Protein AF-A0A081RVU9-F1 (afdb_monomer)

InterPro domains:
  IPR005068 Bacteriophage lambda, Tail fiber protein, repeat-2 [PF03406] (97-138)
  IPR051934 Bacteriophage Tail Fiber Structural Protein [PTHR35191] (71-141)

Sequence (186 aa):
MAKNEFLTFGMAEGANVLSNDEYAALAARVNGFSAGVAKSRELNKAWRQSSIITHILADFIAKESGNDVLDNGNIDALKSNLALAIKNALPEVRDATLTEKGIIQLSNATDSTSERLAATPRAVKYAYDLANTANNNANTKLAKSQNGADIPDKNAFVKNLGFQGPAPGQPASAAQASCPAATGSQ

Organism: NCBI:txid1393735

Foldseek 3Di:
DAAQPLAAAQPDPPGLADDPVRLVPDPCVPVNDDPDDDDPRNVSHVSRVVSVVVRVLSVLLCVQLVHHDDPPPPVVVVVVSSVSSVVRPDDPFDQDDPVRDGDAAADLDLPDPDRRYHYDPNSVVVNVVVVVVVVVVVVPDDDPVCVCVPPPDPPVVCVVVVFDADDPPDDDDPTDRPDPPPPDDD

Solvent-accessible surface area (backbone atoms only — not comparable to full-atom values): 11448 Å² total; per-residue (Å²): 131,44,46,58,56,53,63,64,42,74,82,56,88,89,44,69,45,56,54,71,67,60,48,71,69,35,67,44,75,79,74,43,83,70,96,76,87,78,56,65,35,60,52,42,37,54,48,24,57,53,22,44,55,47,23,54,52,36,42,50,25,6,67,46,41,61,41,67,35,72,84,74,83,57,60,67,60,53,52,52,35,43,55,42,12,54,60,58,69,45,79,84,84,49,68,41,56,100,86,45,90,52,52,71,53,77,36,68,61,77,80,70,86,63,88,69,46,43,75,34,74,66,17,54,48,51,53,50,51,54,50,50,54,52,50,52,56,56,72,72,48,83,54,76,93,51,75,65,71,73,51,92,53,61,67,63,51,42,46,74,72,56,50,70,77,76,59,95,89,56,78,93,65,81,80,73,74,79,70,81,79,81,80,75,80,129

Structure (mmCIF, N/CA/C/O backbone):
data_AF-A0A081RVU9-F1
#
_entry.id   AF-A0A081RVU9-F1
#
loop_
_atom_site.group_PDB
_atom_site.id
_atom_site.type_symbol
_atom_site.label_atom_id
_atom_site.label_alt_id
_atom_site.label_comp_id
_atom_site.label_asym_id
_atom_site.label_entity_id
_atom_site.label_seq_id
_atom_site.pdbx_PDB_ins_code
_atom_site.Cartn_x
_atom_site.Cartn_y
_atom_site.Cartn_z
_atom_site.occupancy
_atom_site.B_iso_or_equiv
_atom_site.auth_seq_id
_atom_site.auth_comp_id
_atom_site.auth_asym_id
_atom_site.auth_atom_id
_atom_site.pdbx_PDB_model_num
ATOM 1 N N . MET A 1 1 ? -3.209 -10.387 -23.016 1.00 77.75 1 MET A N 1
ATOM 2 C CA . MET A 1 1 ? -2.305 -9.591 -22.159 1.00 77.75 1 MET A CA 1
ATOM 3 C C . MET A 1 1 ? -2.240 -8.206 -22.762 1.00 77.75 1 MET A C 1
ATOM 5 O O . MET A 1 1 ? -2.251 -8.131 -23.986 1.00 77.75 1 MET A O 1
ATOM 9 N N . ALA A 1 2 ? -2.239 -7.164 -21.935 1.00 94.00 2 ALA A N 1
ATOM 10 C CA . ALA A 1 2 ? -2.078 -5.794 -22.404 1.00 94.00 2 ALA A CA 1
ATOM 11 C C . ALA A 1 2 ? -0.749 -5.626 -23.154 1.00 94.00 2 ALA A C 1
ATOM 13 O O . ALA A 1 2 ? 0.254 -6.253 -22.803 1.00 94.00 2 ALA A O 1
ATOM 14 N N . LYS A 1 3 ? -0.753 -4.809 -24.202 1.00 95.31 3 LYS A N 1
ATOM 15 C CA . LYS A 1 3 ? 0.397 -4.556 -25.067 1.00 95.31 3 LYS A CA 1
ATOM 16 C C . LYS A 1 3 ? 1.241 -3.401 -24.527 1.00 95.31 3 LYS A C 1
ATOM 18 O O . LYS A 1 3 ? 0.703 -2.359 -24.174 1.00 95.31 3 LYS A O 1
ATOM 23 N N . ASN A 1 4 ? 2.561 -3.561 -24.546 1.00 96.94 4 ASN A N 1
ATOM 24 C CA . ASN A 1 4 ? 3.529 -2.487 -24.331 1.00 96.94 4 ASN A CA 1
ATOM 25 C C . ASN A 1 4 ? 4.224 -2.151 -25.662 1.00 96.94 4 ASN A C 1
ATOM 27 O O . ASN A 1 4 ? 4.892 -3.010 -26.239 1.00 96.94 4 ASN A O 1
ATOM 31 N N . GLU A 1 5 ? 4.061 -0.923 -26.159 1.00 97.62 5 GLU A N 1
ATOM 32 C CA . GLU A 1 5 ? 4.701 -0.454 -27.398 1.00 97.62 5 GLU A CA 1
ATOM 33 C C . GLU A 1 5 ? 6.018 0.303 -27.175 1.00 97.62 5 GLU A C 1
ATOM 35 O O . GLU A 1 5 ? 6.734 0.579 -28.135 1.00 97.62 5 GLU A O 1
ATOM 40 N N . PHE A 1 6 ? 6.393 0.589 -25.926 1.00 96.75 6 PHE A N 1
ATOM 41 C CA . PHE A 1 6 ? 7.667 1.227 -25.609 1.00 96.75 6 PHE A CA 1
ATOM 42 C C . PHE A 1 6 ? 8.784 0.184 -25.623 1.00 96.75 6 PHE A C 1
ATOM 44 O O . PHE A 1 6 ? 8.978 -0.565 -24.666 1.00 96.75 6 PHE A O 1
ATOM 51 N N . LEU A 1 7 ? 9.523 0.113 -26.729 1.00 95.75 7 LEU A N 1
ATOM 52 C CA . LEU A 1 7 ? 10.537 -0.916 -26.957 1.00 95.75 7 LEU A CA 1
ATOM 53 C C . LEU A 1 7 ? 11.926 -0.504 -26.452 1.00 95.75 7 LEU A C 1
ATOM 55 O O . LEU A 1 7 ? 12.332 0.656 -26.516 1.00 95.75 7 LEU A O 1
ATOM 59 N N . THR A 1 8 ? 12.702 -1.489 -25.998 1.00 96.94 8 THR A N 1
ATOM 60 C CA . THR A 1 8 ? 14.113 -1.287 -25.647 1.00 96.94 8 THR A CA 1
ATOM 61 C C . THR A 1 8 ? 14.974 -1.065 -26.888 1.00 96.94 8 THR A C 1
ATOM 63 O O . THR A 1 8 ? 14.784 -1.735 -27.904 1.00 96.94 8 THR A O 1
ATOM 66 N N . PHE A 1 9 ? 15.996 -0.217 -26.785 1.00 96.50 9 PHE A N 1
ATOM 67 C CA . PHE A 1 9 ? 16.932 0.056 -27.871 1.00 96.50 9 PHE A CA 1
ATOM 68 C C . PHE A 1 9 ? 18.285 -0.639 -27.669 1.00 96.50 9 PHE A C 1
ATOM 70 O O . PHE A 1 9 ? 18.935 -0.514 -26.630 1.00 96.50 9 PHE A O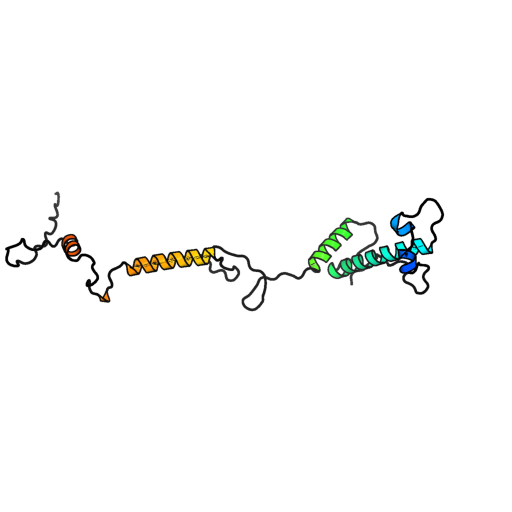 1
ATOM 77 N N . GLY A 1 10 ? 18.749 -1.329 -28.715 1.00 93.94 10 GLY A N 1
ATOM 78 C CA . GLY A 1 10 ? 20.117 -1.827 -28.814 1.00 93.94 10 GLY A CA 1
ATOM 79 C C . GLY A 1 10 ? 20.467 -2.952 -27.842 1.00 93.94 10 GLY A C 1
ATOM 80 O O . GLY A 1 10 ? 21.602 -2.986 -27.410 1.00 93.94 10 GLY A O 1
ATOM 81 N N . MET A 1 11 ? 19.555 -3.852 -27.473 1.00 93.25 11 MET A N 1
ATOM 82 C CA . MET A 1 11 ? 19.812 -4.927 -26.491 1.00 93.25 11 MET A CA 1
ATOM 83 C C . MET A 1 11 ? 20.552 -6.161 -27.035 1.00 93.25 11 MET A C 1
ATOM 85 O O . MET A 1 11 ? 20.926 -7.033 -26.256 1.00 93.25 11 MET A O 1
ATOM 89 N N . ALA A 1 12 ? 20.763 -6.247 -28.350 1.00 93.94 12 ALA A N 1
ATOM 90 C CA . ALA A 1 12 ? 21.392 -7.405 -28.978 1.00 93.94 12 ALA A CA 1
ATOM 91 C C . ALA A 1 12 ? 22.852 -7.608 -28.537 1.00 93.94 12 ALA A C 1
ATOM 93 O O . ALA A 1 12 ? 23.574 -6.654 -28.224 1.00 93.94 12 ALA A O 1
ATOM 94 N N . GLU A 1 13 ? 23.303 -8.861 -28.574 1.00 92.12 13 GLU A N 1
ATOM 95 C CA . GLU A 1 13 ? 24.720 -9.190 -28.444 1.00 92.12 13 GLU A CA 1
ATOM 96 C C . GLU A 1 13 ? 25.532 -8.476 -29.539 1.00 92.12 13 GLU A C 1
ATOM 98 O O . GLU A 1 13 ? 25.091 -8.349 -30.680 1.00 92.12 13 GLU A O 1
ATOM 103 N N . GLY A 1 14 ? 26.694 -7.927 -29.175 1.00 90.75 14 GLY A N 1
ATOM 104 C CA . GLY A 1 14 ? 27.526 -7.143 -30.095 1.00 90.75 14 GLY A CA 1
ATOM 105 C C . GLY A 1 14 ? 26.983 -5.751 -30.446 1.00 90.75 14 GLY A C 1
ATOM 106 O O . GLY A 1 14 ? 27.587 -5.047 -31.255 1.00 90.75 14 GLY A O 1
ATOM 107 N N . ALA A 1 15 ? 25.874 -5.306 -29.844 1.00 94.88 15 ALA A N 1
ATOM 108 C CA . ALA A 1 15 ? 25.353 -3.967 -30.090 1.00 94.88 15 ALA A CA 1
ATOM 109 C C . ALA A 1 15 ? 26.386 -2.882 -29.736 1.00 94.88 15 ALA A C 1
ATOM 111 O O . ALA A 1 15 ? 26.994 -2.902 -28.663 1.00 94.88 15 ALA A O 1
ATOM 112 N N . ASN A 1 16 ? 26.539 -1.912 -30.642 1.00 96.38 16 ASN A N 1
ATOM 113 C CA . ASN A 1 16 ? 27.531 -0.841 -30.577 1.00 96.38 16 ASN A CA 1
ATOM 114 C C . ASN A 1 16 ? 27.255 0.134 -29.417 1.00 96.38 16 ASN A C 1
ATOM 116 O O . ASN A 1 16 ? 26.703 1.213 -29.627 1.00 96.38 16 ASN A O 1
ATOM 120 N N . VAL A 1 17 ? 27.630 -0.245 -28.195 1.00 96.00 17 VAL A N 1
ATOM 121 C CA . VAL A 1 17 ? 27.555 0.593 -26.990 1.00 96.00 17 VAL A CA 1
ATOM 122 C C . VAL A 1 17 ? 28.832 0.532 -26.168 1.00 96.00 17 VAL A C 1
ATOM 124 O O . VAL A 1 17 ? 29.618 -0.413 -26.268 1.00 96.00 17 VAL A O 1
ATOM 127 N N . LEU A 1 18 ? 29.012 1.525 -25.304 1.00 96.25 18 LEU A N 1
ATOM 128 C CA . LEU A 1 18 ? 30.049 1.511 -24.280 1.00 96.25 18 LEU A CA 1
ATOM 129 C C . LEU A 1 18 ? 29.794 0.448 -23.198 1.00 96.25 18 LEU A C 1
ATOM 131 O O . LEU A 1 18 ? 28.645 0.156 -22.827 1.00 96.25 18 LEU A O 1
ATOM 135 N N . SER A 1 19 ? 30.883 -0.077 -22.637 1.00 94.94 19 SER A N 1
ATOM 136 C CA . SER A 1 19 ? 30.853 -0.804 -21.371 1.00 94.94 19 SER A CA 1
ATOM 137 C C . SER A 1 19 ? 30.371 0.116 -20.240 1.00 94.94 19 SER A C 1
ATOM 139 O O . SER A 1 19 ? 30.229 1.332 -20.408 1.00 94.94 19 SER A O 1
ATOM 141 N N . ASN A 1 20 ? 30.048 -0.460 -19.082 1.00 94.94 20 ASN A N 1
ATOM 142 C CA . ASN A 1 20 ? 29.642 0.353 -17.933 1.00 94.94 20 ASN A CA 1
ATOM 143 C C . ASN A 1 20 ? 30.791 1.242 -17.444 1.00 94.94 20 ASN A C 1
ATOM 145 O O . ASN A 1 20 ? 30.554 2.418 -17.177 1.00 94.94 20 ASN A O 1
ATOM 149 N N . ASP A 1 21 ? 32.015 0.721 -17.430 1.00 97.06 21 ASP A N 1
ATOM 150 C CA . ASP A 1 21 ? 33.196 1.455 -16.972 1.00 97.06 21 ASP A CA 1
ATOM 151 C C . ASP A 1 21 ? 33.559 2.595 -17.932 1.00 97.06 21 ASP A C 1
ATOM 153 O O . ASP A 1 21 ? 33.782 3.727 -17.503 1.00 97.06 21 ASP A O 1
ATOM 157 N N . GLU A 1 22 ? 33.523 2.338 -19.246 1.00 96.44 22 GLU A N 1
ATOM 158 C CA . GLU A 1 22 ? 33.766 3.365 -20.269 1.00 96.44 22 GLU A CA 1
ATOM 159 C C . GLU A 1 22 ? 32.722 4.489 -20.195 1.00 96.44 22 GLU A C 1
ATOM 161 O O . GLU A 1 22 ? 33.056 5.664 -20.330 1.00 96.44 22 GLU A O 1
ATOM 166 N N . TYR A 1 23 ? 31.449 4.148 -19.966 1.00 96.00 23 TYR A N 1
ATOM 167 C CA . TYR A 1 23 ? 30.389 5.148 -19.839 1.00 96.00 23 TYR A CA 1
ATOM 168 C C . TYR A 1 23 ? 30.477 5.934 -18.529 1.00 96.00 23 TYR A C 1
ATOM 170 O O . TYR A 1 23 ? 30.232 7.139 -18.517 1.00 96.00 23 TYR A O 1
ATOM 178 N N . ALA A 1 24 ? 30.850 5.280 -17.427 1.00 95.62 24 ALA A N 1
ATOM 179 C CA . ALA A 1 24 ? 31.055 5.947 -16.147 1.00 95.62 24 ALA A CA 1
ATOM 180 C C . ALA A 1 24 ? 32.154 7.019 -16.240 1.00 95.62 24 ALA A C 1
ATOM 182 O O . ALA A 1 24 ? 31.974 8.114 -15.696 1.00 95.62 24 ALA A O 1
ATOM 183 N N . ALA A 1 25 ? 33.229 6.724 -16.981 1.00 95.94 25 ALA A N 1
ATOM 184 C CA . ALA A 1 25 ? 34.360 7.616 -17.230 1.00 95.94 25 ALA A CA 1
ATOM 185 C C . ALA A 1 25 ? 34.117 8.677 -18.327 1.00 95.94 25 ALA A C 1
ATOM 187 O O . ALA A 1 25 ? 34.913 9.607 -18.467 1.00 95.94 25 ALA A O 1
ATOM 188 N N . LEU A 1 26 ? 33.039 8.572 -19.113 1.00 95.12 26 LEU A N 1
ATOM 189 C CA . LEU A 1 26 ? 32.754 9.500 -20.208 1.00 95.12 26 LEU A CA 1
ATOM 190 C C . LEU A 1 26 ? 32.408 10.900 -19.673 1.00 95.12 26 LEU A C 1
ATOM 192 O O . LEU A 1 26 ? 31.360 11.099 -19.060 1.00 95.12 26 LEU A O 1
ATOM 196 N N . ALA A 1 27 ? 33.231 11.904 -19.989 1.00 93.25 27 ALA A N 1
ATOM 197 C CA . ALA A 1 27 ? 33.001 13.292 -19.571 1.00 93.25 27 ALA A CA 1
ATOM 198 C C . ALA A 1 27 ? 31.641 13.854 -20.045 1.00 93.25 27 ALA A C 1
ATOM 200 O O . ALA A 1 27 ? 30.967 14.576 -19.306 1.00 93.25 27 ALA A O 1
ATOM 201 N N . ALA A 1 28 ? 31.195 13.464 -21.246 1.00 94.12 28 ALA A N 1
ATOM 202 C CA . ALA A 1 28 ? 29.906 13.871 -21.810 1.00 94.12 28 ALA A CA 1
ATOM 203 C C . ALA A 1 28 ? 28.688 13.331 -21.034 1.00 94.12 28 ALA A C 1
ATOM 205 O O . ALA A 1 28 ? 27.600 13.884 -21.162 1.00 94.12 28 ALA A O 1
ATOM 206 N N . ARG A 1 29 ? 28.845 12.302 -20.184 1.00 94.12 29 ARG A N 1
ATOM 207 C CA . ARG A 1 29 ? 27.767 11.832 -19.292 1.00 94.12 29 ARG A CA 1
ATOM 208 C C . ARG A 1 29 ? 27.340 12.918 -18.300 1.00 94.12 29 ARG A C 1
ATOM 210 O O . ARG A 1 29 ? 26.177 12.963 -17.917 1.00 94.12 29 ARG A O 1
ATOM 217 N N . VAL A 1 30 ? 28.285 13.753 -17.863 1.00 93.19 30 VAL A N 1
ATOM 218 C CA . VAL A 1 30 ? 28.042 14.826 -16.886 1.00 93.19 30 VAL A CA 1
ATOM 219 C C . VAL A 1 30 ? 27.764 16.149 -17.590 1.00 93.19 30 VAL A C 1
ATOM 221 O O . VAL A 1 30 ? 26.792 16.820 -17.264 1.00 93.19 30 VAL A O 1
ATOM 224 N N . ASN A 1 31 ? 28.589 16.507 -18.576 1.00 92.31 31 ASN A N 1
ATOM 225 C CA . ASN A 1 31 ? 28.535 17.826 -19.214 1.00 92.31 31 ASN A CA 1
ATOM 226 C C . ASN A 1 31 ? 27.624 17.882 -20.452 1.00 92.31 31 ASN A C 1
ATOM 228 O O . ASN A 1 31 ? 27.451 18.948 -21.039 1.00 92.31 31 ASN A O 1
ATOM 232 N N . GLY A 1 32 ? 27.069 16.743 -20.875 1.00 91.88 32 GLY A N 1
ATOM 233 C CA . GLY A 1 32 ? 26.441 16.603 -22.185 1.00 91.88 32 GLY A CA 1
ATOM 234 C C . GLY A 1 32 ? 27.463 16.614 -23.327 1.00 91.88 32 GLY A C 1
ATOM 235 O O . GLY A 1 32 ? 28.665 16.816 -23.131 1.00 91.88 32 GLY A O 1
ATOM 236 N N . PHE A 1 33 ? 26.982 16.379 -24.549 1.00 90.81 33 PHE A N 1
ATOM 237 C CA . PHE A 1 33 ? 27.810 16.516 -25.746 1.00 90.81 33 PHE A CA 1
ATOM 238 C C . PHE A 1 33 ? 27.938 17.992 -26.130 1.00 90.81 33 PHE A C 1
ATOM 240 O O . PHE A 1 33 ? 26.937 18.685 -26.304 1.00 90.81 33 PHE A O 1
ATOM 247 N N . SER A 1 34 ? 29.174 18.468 -26.274 1.00 88.38 34 SER A N 1
ATOM 248 C CA . SER A 1 34 ? 29.464 19.784 -26.850 1.00 88.38 34 SER A CA 1
ATOM 249 C C . SER A 1 34 ? 29.258 19.785 -28.370 1.00 88.38 34 SER A C 1
ATOM 251 O O . SER A 1 34 ? 29.143 18.728 -28.992 1.00 88.38 34 SER A O 1
ATOM 253 N N . ALA A 1 35 ? 29.246 20.975 -28.979 1.00 89.69 35 ALA A N 1
ATOM 254 C CA . ALA A 1 35 ? 29.201 21.111 -30.433 1.00 89.69 35 ALA A CA 1
ATOM 255 C C . ALA A 1 35 ? 30.353 20.328 -31.092 1.00 89.69 35 ALA A C 1
ATOM 257 O O . ALA A 1 35 ? 31.518 20.503 -30.733 1.00 89.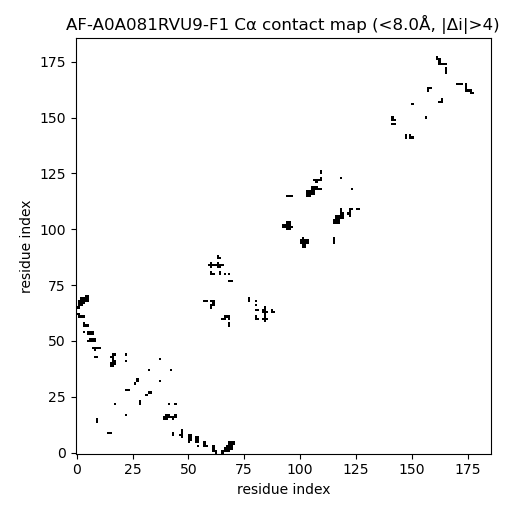69 35 ALA A O 1
ATOM 258 N N . GLY A 1 36 ? 30.021 19.448 -32.037 1.00 87.88 36 GLY A N 1
ATOM 259 C CA . GLY A 1 36 ? 30.963 18.520 -32.656 1.00 87.88 36 GLY A CA 1
ATOM 260 C C . GLY A 1 36 ? 30.310 17.177 -32.982 1.00 87.88 36 GLY A C 1
ATOM 261 O O . GLY A 1 36 ? 29.088 17.073 -33.078 1.00 87.88 36 GLY A O 1
ATOM 262 N N . VAL A 1 37 ? 31.129 16.141 -33.166 1.00 86.25 37 VAL A N 1
ATOM 263 C CA . VAL A 1 37 ? 30.662 14.786 -33.497 1.00 86.25 37 VAL A CA 1
ATOM 264 C C . VAL A 1 37 ? 30.563 13.946 -32.225 1.00 86.25 37 VAL A C 1
ATOM 266 O O . VAL A 1 37 ? 31.578 13.658 -31.593 1.00 86.25 37 VAL A O 1
ATOM 269 N N . ALA A 1 38 ? 29.353 13.509 -31.874 1.00 89.56 38 ALA A N 1
ATOM 270 C CA . ALA A 1 38 ? 29.140 12.499 -30.839 1.00 89.56 38 ALA A CA 1
ATOM 271 C C . ALA A 1 38 ? 29.329 11.097 -31.434 1.00 89.56 38 ALA A C 1
ATOM 273 O O . ALA A 1 38 ? 28.775 10.786 -32.494 1.00 89.56 38 ALA A O 1
ATOM 274 N N . LYS A 1 39 ? 30.101 10.226 -30.772 1.00 93.25 39 LYS A N 1
ATOM 275 C CA . LYS A 1 39 ? 30.285 8.861 -31.281 1.00 93.25 39 LYS A CA 1
ATOM 276 C C . LYS A 1 39 ? 28.987 8.085 -31.087 1.00 93.25 39 LYS A C 1
ATOM 278 O O . LYS A 1 39 ? 28.421 8.065 -29.995 1.00 93.25 39 LYS A O 1
ATOM 283 N N . SER A 1 40 ? 28.548 7.371 -32.122 1.00 93.94 40 SER A N 1
ATOM 284 C CA . SER A 1 40 ? 27.314 6.568 -32.079 1.00 93.94 40 SER A CA 1
ATOM 285 C C . SER A 1 40 ? 27.287 5.589 -30.901 1.00 93.94 40 SER A C 1
ATOM 287 O O . SER A 1 40 ? 26.256 5.422 -30.262 1.00 93.94 40 SER A O 1
ATOM 289 N N . ARG A 1 41 ? 28.442 5.015 -30.544 1.00 94.69 41 ARG A N 1
ATOM 290 C CA . ARG A 1 41 ? 28.612 4.117 -29.390 1.00 94.69 41 ARG A CA 1
ATOM 291 C C . ARG A 1 41 ? 28.268 4.773 -28.044 1.00 94.69 41 ARG A C 1
ATOM 293 O O . ARG A 1 41 ? 27.753 4.105 -27.147 1.00 94.69 41 ARG A O 1
ATOM 300 N N . GLU A 1 42 ? 28.550 6.065 -27.906 1.00 94.50 42 GLU A N 1
ATOM 301 C CA . GLU A 1 42 ? 28.279 6.852 -26.699 1.00 94.50 42 GLU A CA 1
ATOM 302 C C . GLU A 1 42 ? 26.783 7.196 -26.612 1.00 94.50 42 GLU A C 1
ATOM 304 O O . GLU A 1 42 ? 26.159 6.972 -25.575 1.00 94.50 42 GLU A O 1
ATOM 309 N N . LEU A 1 43 ? 26.180 7.631 -27.727 1.00 94.69 43 LEU A N 1
ATOM 310 C CA . LEU A 1 43 ? 24.739 7.913 -27.820 1.00 94.69 43 LEU A CA 1
ATOM 311 C C . LEU A 1 43 ? 23.889 6.657 -27.602 1.00 94.69 43 LEU A C 1
ATOM 313 O O . LEU A 1 43 ? 22.952 6.670 -26.806 1.00 94.69 43 LEU A O 1
ATOM 317 N N . ASN A 1 44 ? 24.262 5.543 -28.234 1.00 96.06 44 ASN A N 1
ATOM 318 C CA . ASN A 1 44 ? 23.557 4.274 -28.092 1.00 96.06 44 ASN A CA 1
ATOM 319 C C . ASN A 1 44 ? 23.531 3.788 -26.637 1.00 96.06 44 ASN A C 1
ATOM 321 O O . ASN A 1 44 ? 22.566 3.145 -26.228 1.00 96.06 44 ASN A O 1
ATOM 325 N N . LYS A 1 45 ? 24.569 4.084 -25.840 1.00 95.44 45 LYS A N 1
ATOM 326 C CA . LYS A 1 45 ? 24.587 3.732 -24.416 1.00 95.44 45 LYS A CA 1
ATOM 327 C C . LYS A 1 45 ? 23.535 4.518 -23.635 1.00 95.44 45 LYS A C 1
ATOM 329 O O . LYS A 1 45 ? 22.799 3.908 -22.859 1.00 95.44 45 LYS A O 1
ATOM 334 N N . ALA A 1 46 ? 23.441 5.827 -23.870 1.00 95.06 46 ALA A N 1
ATOM 335 C CA . ALA A 1 46 ? 22.421 6.675 -23.260 1.00 95.06 46 ALA A CA 1
ATOM 336 C C . ALA A 1 46 ? 21.009 6.234 -23.686 1.00 95.06 46 ALA A C 1
ATOM 338 O O . ALA A 1 46 ? 20.169 5.961 -22.831 1.00 95.06 46 ALA A O 1
ATOM 339 N N . TRP A 1 47 ? 20.774 6.044 -24.990 1.00 95.75 47 TRP A N 1
ATOM 340 C CA . TRP A 1 47 ? 19.486 5.578 -25.519 1.00 95.75 47 TRP A CA 1
ATOM 341 C C . TRP A 1 47 ? 19.092 4.200 -24.987 1.00 95.75 47 TRP A C 1
ATOM 343 O O . TRP A 1 47 ? 17.932 3.987 -24.634 1.00 95.75 47 TRP A O 1
ATOM 353 N N . ARG A 1 48 ? 20.044 3.267 -24.864 1.00 97.19 48 ARG A N 1
ATOM 354 C CA . ARG A 1 48 ? 19.792 1.964 -24.240 1.00 97.19 48 ARG A CA 1
ATOM 355 C C . ARG A 1 48 ? 19.355 2.128 -22.783 1.00 97.19 48 ARG A C 1
ATOM 357 O O . ARG A 1 48 ? 18.338 1.563 -22.405 1.00 97.19 48 ARG A O 1
ATOM 364 N N . GLN A 1 49 ? 20.086 2.891 -21.966 1.00 95.38 49 GLN A N 1
ATOM 365 C CA . GLN A 1 49 ? 19.718 3.077 -20.556 1.00 95.38 49 GLN A CA 1
ATOM 366 C C . GLN A 1 49 ? 18.327 3.711 -20.406 1.00 95.38 49 GLN A C 1
ATOM 368 O O . GLN A 1 49 ? 17.518 3.211 -19.628 1.00 95.38 49 GLN A O 1
ATOM 373 N N . SER A 1 50 ? 18.012 4.745 -21.190 1.00 96.62 50 SER A N 1
ATOM 374 C CA . SER A 1 50 ? 16.699 5.401 -21.158 1.00 96.62 50 SER A CA 1
ATOM 375 C C . SER A 1 50 ? 15.563 4.491 -21.637 1.00 96.62 50 SER A C 1
ATOM 377 O O . SER A 1 50 ? 14.515 4.416 -20.992 1.00 96.62 50 SER A O 1
ATOM 379 N N . SER A 1 51 ? 15.760 3.772 -22.745 1.00 97.25 51 SER A N 1
ATOM 380 C CA . SER A 1 51 ? 14.733 2.889 -23.315 1.00 97.25 51 SER A CA 1
ATOM 381 C C . SER A 1 51 ? 14.452 1.664 -22.443 1.00 97.25 51 SER A C 1
ATOM 383 O O . SER A 1 51 ? 13.302 1.249 -22.367 1.00 97.25 51 SER A O 1
ATOM 385 N N . ILE A 1 52 ? 15.446 1.125 -21.722 1.00 97.31 52 ILE A N 1
ATOM 386 C CA . ILE A 1 52 ? 15.226 0.042 -20.746 1.00 97.31 52 ILE A CA 1
ATOM 387 C C . ILE A 1 52 ? 14.288 0.504 -19.630 1.00 97.31 52 ILE A C 1
ATOM 389 O O . ILE A 1 52 ? 13.312 -0.180 -19.336 1.00 97.31 52 ILE A O 1
ATOM 393 N N . ILE A 1 53 ? 14.556 1.664 -19.021 1.00 97.69 53 ILE A N 1
ATOM 394 C CA . ILE A 1 53 ? 13.703 2.187 -17.944 1.00 97.69 53 ILE A CA 1
ATOM 395 C C . ILE A 1 53 ? 12.294 2.466 -18.464 1.00 97.69 53 ILE A C 1
ATOM 397 O O . ILE A 1 53 ? 11.318 2.094 -17.819 1.00 97.69 53 ILE A O 1
ATOM 401 N N . THR A 1 54 ? 12.187 3.058 -19.654 1.00 97.31 54 THR A N 1
ATOM 402 C CA . THR A 1 54 ? 10.892 3.337 -20.287 1.00 97.31 54 THR A CA 1
ATOM 403 C C . THR A 1 54 ? 10.108 2.048 -20.535 1.00 97.31 54 THR A C 1
ATOM 405 O O . THR A 1 54 ? 8.942 1.968 -20.163 1.00 97.31 54 THR A O 1
ATOM 408 N N . HIS A 1 55 ? 10.756 1.014 -21.081 1.00 97.50 55 HIS A N 1
ATOM 409 C CA . HIS A 1 55 ? 10.138 -0.288 -21.319 1.00 97.50 55 HIS A CA 1
ATOM 410 C C . HIS A 1 55 ? 9.659 -0.946 -20.021 1.00 97.50 55 HIS A C 1
ATOM 412 O O . HIS A 1 55 ? 8.523 -1.399 -19.973 1.00 97.50 55 HIS A O 1
ATOM 418 N N . ILE A 1 56 ? 10.484 -0.958 -18.964 1.00 97.50 56 ILE A N 1
ATOM 419 C CA . ILE A 1 56 ? 10.123 -1.537 -17.656 1.00 97.50 56 ILE A CA 1
ATOM 420 C C . ILE A 1 56 ? 8.911 -0.822 -17.055 1.00 97.50 56 ILE A C 1
ATOM 422 O O . ILE A 1 56 ? 7.995 -1.471 -16.555 1.00 97.50 56 ILE A O 1
ATOM 426 N N . LEU A 1 57 ? 8.891 0.512 -17.102 1.00 96.94 57 LEU A N 1
ATOM 427 C CA . LEU A 1 57 ? 7.762 1.289 -16.595 1.00 96.94 57 LEU A CA 1
ATOM 428 C C . LEU A 1 57 ? 6.496 1.035 -17.415 1.00 96.94 57 LEU A C 1
ATOM 430 O O . LEU A 1 57 ? 5.435 0.826 -16.839 1.00 96.94 57 LEU A O 1
ATOM 434 N N . ALA A 1 58 ? 6.596 1.020 -18.743 1.00 97.69 58 ALA A N 1
ATOM 435 C CA . ALA A 1 58 ? 5.457 0.748 -19.611 1.00 97.69 58 ALA A CA 1
ATOM 436 C C . ALA A 1 58 ? 4.934 -0.691 -19.459 1.00 97.69 58 ALA A C 1
ATOM 438 O O . ALA A 1 58 ? 3.724 -0.900 -19.483 1.00 97.69 58 ALA A O 1
ATOM 439 N N . ASP A 1 59 ? 5.817 -1.665 -19.225 1.00 97.31 59 ASP A N 1
ATOM 440 C CA . ASP A 1 59 ? 5.445 -3.055 -18.948 1.00 97.31 59 ASP A CA 1
ATOM 441 C C . ASP A 1 59 ? 4.715 -3.180 -17.607 1.00 97.31 59 ASP A C 1
ATOM 443 O O . ASP A 1 59 ? 3.642 -3.778 -17.540 1.00 97.31 59 ASP A O 1
ATOM 447 N N . PHE A 1 60 ? 5.228 -2.521 -16.560 1.00 97.56 60 PHE A N 1
ATOM 448 C CA . PHE A 1 60 ? 4.537 -2.401 -15.276 1.00 97.56 60 PHE A CA 1
ATOM 449 C C . PHE A 1 60 ? 3.138 -1.799 -15.451 1.00 97.56 60 PHE A C 1
ATOM 451 O O . PHE A 1 60 ? 2.158 -2.349 -14.952 1.00 97.56 60 PHE A O 1
ATOM 458 N N . ILE A 1 61 ? 3.025 -0.700 -16.202 1.00 98.06 61 ILE A N 1
ATOM 459 C CA . ILE A 1 61 ? 1.734 -0.061 -16.456 1.00 98.06 61 ILE A CA 1
ATOM 460 C C . ILE A 1 61 ? 0.791 -1.028 -17.175 1.00 98.06 61 ILE A C 1
ATOM 462 O O . ILE A 1 61 ? -0.344 -1.194 -16.734 1.00 98.06 61 ILE A O 1
ATOM 466 N N . ALA A 1 62 ? 1.235 -1.678 -18.251 1.00 97.75 62 ALA A N 1
ATOM 467 C CA . ALA A 1 62 ? 0.396 -2.582 -19.032 1.00 97.75 62 ALA A CA 1
ATOM 468 C C . ALA A 1 62 ? -0.091 -3.764 -18.182 1.00 97.75 62 ALA A C 1
ATOM 470 O O . ALA A 1 62 ? -1.280 -4.087 -18.162 1.00 97.75 62 ALA A O 1
ATOM 471 N N . LYS A 1 63 ? 0.823 -4.373 -17.424 1.00 96.81 63 LYS A N 1
ATOM 472 C CA . LYS A 1 63 ? 0.540 -5.521 -16.567 1.00 96.81 63 LYS A CA 1
ATOM 473 C C . LYS A 1 63 ? -0.447 -5.188 -15.451 1.00 96.81 63 LYS A C 1
ATOM 475 O O . LYS A 1 63 ? -1.427 -5.909 -15.287 1.00 96.81 63 LYS A O 1
ATOM 480 N N . GLU A 1 64 ? -0.196 -4.118 -14.700 1.00 96.38 64 GLU A N 1
ATOM 481 C CA . GLU A 1 64 ? -0.981 -3.801 -13.503 1.00 96.38 64 GLU A CA 1
ATOM 482 C C . GLU A 1 64 ? -2.277 -3.048 -13.834 1.00 96.38 64 GLU A C 1
ATOM 484 O O . GLU A 1 64 ? -3.276 -3.209 -13.137 1.00 96.38 64 GLU A O 1
ATOM 489 N N . SER A 1 65 ? -2.313 -2.242 -14.903 1.00 96.44 65 SER A N 1
ATOM 490 C CA . SER A 1 65 ? -3.552 -1.573 -15.337 1.00 96.44 65 SER A CA 1
ATOM 491 C C . SER A 1 65 ? -4.481 -2.483 -16.143 1.00 96.44 65 SER A C 1
ATOM 493 O O . SER A 1 65 ? -5.684 -2.234 -16.183 1.00 96.44 65 SER A O 1
ATOM 495 N N . GLY A 1 66 ? -3.937 -3.515 -16.798 1.00 96.00 66 GLY A N 1
ATOM 496 C CA . GLY A 1 66 ? -4.673 -4.362 -17.736 1.00 96.00 66 GLY A CA 1
ATOM 497 C C . GLY A 1 66 ? -4.973 -3.701 -19.088 1.00 96.00 66 GLY A C 1
ATOM 498 O O . GLY A 1 66 ? -5.615 -4.332 -19.927 1.00 96.00 66 GLY A O 1
ATOM 499 N N . ASN A 1 67 ? -4.495 -2.474 -19.319 1.00 97.25 67 ASN A N 1
ATOM 500 C CA . ASN A 1 67 ? -4.720 -1.698 -20.538 1.00 97.25 67 ASN A CA 1
ATOM 501 C C . ASN A 1 67 ? -3.457 -1.605 -21.395 1.00 97.25 67 ASN A C 1
ATOM 503 O O . ASN A 1 67 ? -2.344 -1.544 -20.873 1.00 97.25 67 ASN A O 1
ATOM 507 N N . ASP A 1 68 ? -3.636 -1.503 -22.711 1.00 97.38 68 ASP A N 1
ATOM 508 C CA . ASP A 1 68 ? -2.528 -1.268 -23.636 1.00 97.38 68 ASP A CA 1
ATOM 509 C C . ASP A 1 68 ? -1.831 0.075 -23.362 1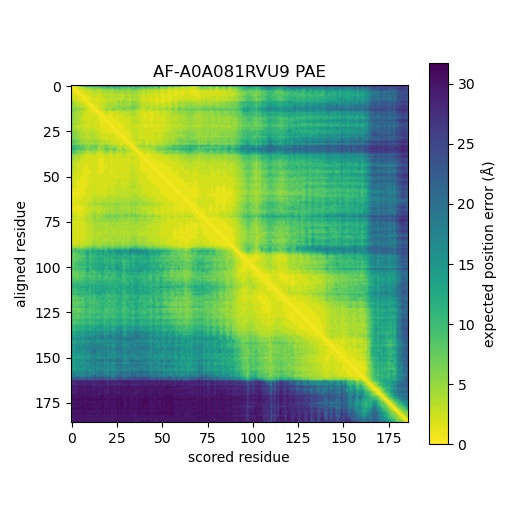.00 97.38 68 ASP A C 1
ATOM 511 O O . ASP A 1 68 ? -2.458 1.097 -23.066 1.00 97.38 68 ASP A O 1
ATOM 515 N N . VAL A 1 69 ? -0.508 0.069 -23.503 1.00 97.69 69 VAL A N 1
ATOM 516 C CA . VAL A 1 69 ? 0.376 1.222 -23.350 1.00 97.69 69 VAL A CA 1
ATOM 517 C C . VAL A 1 69 ? 0.987 1.525 -24.716 1.00 97.69 69 VAL A C 1
ATOM 519 O O . VAL A 1 69 ? 1.969 0.902 -25.125 1.00 97.69 69 VAL A O 1
ATOM 522 N N . LEU A 1 70 ? 0.343 2.448 -25.436 1.00 96.94 70 LEU A N 1
ATOM 523 C CA . LEU A 1 70 ? 0.629 2.776 -26.837 1.00 96.94 70 LEU A CA 1
ATOM 524 C C . LEU A 1 70 ? 1.606 3.954 -26.972 1.00 96.94 70 LEU A C 1
ATOM 526 O O . LEU A 1 70 ? 1.501 4.930 -26.225 1.00 96.94 70 LEU A O 1
ATOM 530 N N . ASP A 1 71 ? 2.492 3.906 -27.969 1.00 95.12 71 ASP A N 1
ATOM 531 C CA . ASP A 1 71 ? 3.428 4.998 -28.299 1.00 95.12 71 ASP A CA 1
ATOM 532 C C . ASP A 1 71 ? 2.843 5.910 -29.394 1.00 95.12 71 ASP A C 1
ATOM 534 O O . ASP A 1 71 ? 3.29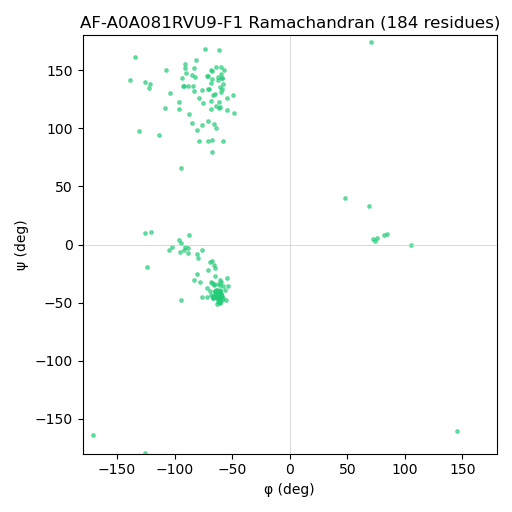5 5.949 -30.537 1.00 95.12 71 ASP A O 1
ATOM 538 N N . ASN A 1 72 ? 1.749 6.603 -29.064 1.00 96.69 72 ASN A N 1
ATOM 539 C CA . ASN A 1 72 ? 0.999 7.458 -29.998 1.00 96.69 72 ASN A CA 1
ATOM 540 C C . ASN A 1 72 ? 0.919 8.933 -29.562 1.00 96.69 72 ASN A C 1
ATOM 542 O O . ASN A 1 72 ? 0.137 9.707 -30.114 1.00 96.69 72 ASN A O 1
ATOM 546 N N . GLY A 1 73 ? 1.691 9.319 -28.543 1.00 94.06 73 GLY A N 1
ATOM 547 C CA . GLY A 1 73 ? 1.690 10.671 -27.982 1.00 94.06 73 GLY A CA 1
ATOM 548 C C . GLY A 1 73 ? 0.487 11.016 -27.092 1.00 94.06 73 GLY A C 1
ATOM 549 O O . GLY A 1 73 ? 0.383 12.158 -26.646 1.00 94.06 73 GLY A O 1
ATOM 550 N N . ASN A 1 74 ? -0.414 10.072 -26.790 1.00 97.12 74 ASN A N 1
ATOM 551 C CA . ASN A 1 74 ? -1.537 10.308 -25.880 1.00 97.12 74 ASN A CA 1
ATOM 552 C C . ASN A 1 74 ? -1.094 10.249 -24.407 1.00 97.12 74 ASN A C 1
ATOM 554 O O . ASN A 1 74 ? -1.138 9.208 -23.745 1.00 97.12 74 ASN A O 1
ATOM 558 N N . ILE A 1 75 ? -0.680 11.403 -23.884 1.00 95.75 75 ILE A N 1
ATOM 559 C CA . ILE A 1 75 ? -0.176 11.545 -22.512 1.00 95.75 75 ILE A CA 1
ATOM 560 C C . ILE A 1 75 ? -1.274 11.275 -21.469 1.00 95.75 75 ILE A C 1
ATOM 562 O O . ILE A 1 75 ? -0.987 10.707 -20.414 1.00 95.75 75 ILE A O 1
ATOM 566 N N . ASP A 1 76 ? -2.530 11.627 -21.753 1.00 97.81 76 ASP A N 1
ATOM 567 C CA . ASP A 1 76 ? -3.640 11.448 -20.809 1.00 97.81 76 ASP A CA 1
ATOM 568 C C . ASP A 1 76 ? -3.983 9.971 -20.593 1.00 97.81 76 ASP A C 1
ATOM 570 O O . ASP A 1 76 ? -4.217 9.543 -19.456 1.00 97.81 76 ASP A O 1
ATOM 574 N N . ALA A 1 77 ? -3.955 9.173 -21.665 1.00 96.50 77 ALA A N 1
ATOM 575 C CA . ALA A 1 77 ? -4.119 7.726 -21.578 1.00 96.50 77 ALA A CA 1
ATOM 576 C C . ALA A 1 77 ? -2.980 7.092 -20.768 1.00 96.50 77 ALA A C 1
ATOM 578 O O . ALA A 1 77 ? -3.237 6.318 -19.844 1.00 96.50 77 ALA A O 1
ATOM 579 N N . LEU A 1 78 ? -1.729 7.483 -21.040 1.00 96.81 78 LEU A N 1
ATOM 580 C CA . LEU A 1 78 ? -0.567 6.991 -20.299 1.00 96.81 78 LEU A CA 1
ATOM 581 C C . LEU A 1 78 ? -0.650 7.346 -18.807 1.00 96.81 78 LEU A C 1
ATOM 583 O O . LEU A 1 78 ? -0.415 6.493 -17.952 1.00 96.81 78 LEU A O 1
ATOM 587 N N . LYS A 1 79 ? -1.040 8.583 -18.479 1.00 97.44 79 LYS A N 1
ATOM 588 C CA . LYS A 1 79 ? -1.228 9.042 -17.097 1.00 97.44 79 LYS A CA 1
ATOM 589 C C . LYS A 1 79 ? -2.335 8.268 -16.385 1.00 97.44 79 LYS A C 1
ATOM 591 O O . LYS A 1 79 ? -2.159 7.877 -15.231 1.00 97.44 79 LYS A O 1
ATOM 596 N N . SER A 1 80 ? -3.459 8.043 -17.061 1.00 98.06 80 SER A N 1
ATOM 597 C CA . SER A 1 80 ? -4.593 7.299 -16.504 1.00 98.06 80 SER A CA 1
ATOM 598 C C . SER A 1 80 ? -4.219 5.843 -16.235 1.00 98.06 80 SER A C 1
ATOM 600 O O . SER A 1 80 ? -4.471 5.334 -15.142 1.00 98.06 80 SER A O 1
ATOM 602 N N . ASN A 1 81 ? -3.539 5.199 -17.186 1.00 97.44 81 ASN A N 1
ATOM 603 C CA . ASN A 1 81 ? -3.061 3.830 -17.030 1.00 97.44 81 ASN A CA 1
ATOM 604 C C . ASN A 1 81 ? -2.008 3.725 -15.921 1.00 97.44 81 ASN A C 1
ATOM 606 O O . ASN A 1 81 ? -2.073 2.798 -15.120 1.00 97.44 81 ASN A O 1
ATOM 610 N N . LEU A 1 82 ? -1.087 4.689 -15.807 1.00 97.69 82 LEU A N 1
ATOM 611 C CA . LEU A 1 82 ? -0.112 4.726 -14.714 1.00 97.69 82 LEU A CA 1
ATOM 612 C C . LEU A 1 82 ? -0.787 4.859 -13.343 1.00 97.69 82 LEU A C 1
ATOM 614 O O . LEU A 1 82 ? -0.442 4.131 -12.414 1.00 97.69 82 LEU A O 1
ATOM 618 N N . ALA A 1 83 ? -1.763 5.759 -13.209 1.00 97.12 83 ALA A N 1
ATOM 619 C CA . ALA A 1 83 ? -2.510 5.915 -11.964 1.00 97.12 83 ALA A CA 1
ATOM 620 C C . ALA A 1 83 ? -3.257 4.625 -11.582 1.00 97.12 83 ALA A C 1
ATOM 622 O O . ALA A 1 83 ? -3.250 4.230 -10.415 1.00 97.12 83 ALA A O 1
ATOM 623 N N . LEU A 1 84 ? -3.860 3.946 -12.563 1.00 96.56 84 LEU A N 1
ATOM 624 C CA . LEU A 1 84 ? -4.537 2.668 -12.355 1.00 96.56 84 LEU A CA 1
ATOM 625 C C . LEU A 1 84 ? -3.556 1.553 -11.969 1.00 96.56 84 LEU A C 1
ATOM 627 O O . LEU A 1 84 ? -3.816 0.823 -11.020 1.00 96.56 84 LEU A O 1
ATOM 631 N N . ALA A 1 85 ? -2.414 1.463 -12.649 1.00 97.12 85 ALA A N 1
ATOM 632 C CA . ALA A 1 85 ? -1.360 0.502 -12.344 1.00 97.12 85 ALA A CA 1
ATOM 633 C C . ALA A 1 85 ? -0.854 0.648 -10.904 1.00 97.12 85 ALA A C 1
ATOM 635 O O . ALA A 1 85 ? -0.774 -0.336 -10.178 1.00 97.12 85 ALA A O 1
ATOM 636 N N . ILE A 1 86 ? -0.590 1.879 -10.449 1.00 96.19 86 ILE A N 1
ATOM 637 C CA . ILE A 1 86 ? -0.189 2.138 -9.057 1.00 96.19 86 ILE A CA 1
ATOM 638 C C . ILE A 1 86 ? -1.300 1.725 -8.088 1.00 96.19 86 ILE A C 1
ATOM 640 O O . ILE A 1 86 ? -1.021 1.090 -7.076 1.00 96.19 86 ILE A O 1
ATOM 644 N N . LYS A 1 87 ? -2.559 2.058 -8.392 1.00 94.12 87 LYS A N 1
ATOM 645 C CA . LYS A 1 87 ? -3.703 1.680 -7.554 1.00 94.12 87 LYS A CA 1
ATOM 646 C C . LYS A 1 87 ? -3.832 0.160 -7.413 1.00 94.12 87 LYS A C 1
ATOM 648 O O . LYS A 1 87 ? -4.100 -0.306 -6.313 1.00 94.12 87 LYS A O 1
ATOM 653 N N . ASN A 1 88 ? -3.645 -0.581 -8.500 1.00 93.88 88 ASN A N 1
ATOM 654 C CA . ASN A 1 88 ? -3.786 -2.036 -8.526 1.00 93.88 88 ASN A CA 1
ATOM 655 C C . ASN A 1 88 ? -2.573 -2.760 -7.923 1.00 93.88 88 ASN A C 1
ATOM 657 O O . ASN A 1 88 ? -2.737 -3.810 -7.311 1.00 93.88 88 ASN A O 1
ATOM 661 N N . ALA A 1 89 ? -1.373 -2.189 -8.059 1.00 94.25 89 ALA A N 1
ATOM 662 C CA . ALA A 1 89 ? -0.148 -2.740 -7.483 1.00 94.25 89 ALA A CA 1
ATOM 663 C C . ALA A 1 89 ? -0.093 -2.609 -5.952 1.00 94.25 89 ALA A C 1
ATOM 665 O O . ALA A 1 89 ? 0.663 -3.324 -5.289 1.00 94.25 89 ALA A O 1
ATOM 666 N N . LEU A 1 90 ? -0.861 -1.679 -5.375 1.00 90.25 90 LEU A N 1
ATOM 667 C CA . LEU A 1 90 ? -0.984 -1.562 -3.930 1.00 90.25 90 LEU A CA 1
ATOM 668 C C . LEU A 1 90 ? -1.897 -2.675 -3.398 1.00 90.25 90 LEU A C 1
ATOM 670 O O . LEU A 1 90 ? -2.984 -2.883 -3.937 1.00 90.25 90 LEU A O 1
ATOM 674 N N . PRO A 1 91 ? -1.492 -3.381 -2.326 1.00 83.38 91 PRO A N 1
ATOM 675 C CA . PRO A 1 91 ? -2.331 -4.409 -1.738 1.00 83.38 91 PRO A CA 1
ATOM 676 C C . PRO A 1 91 ? -3.644 -3.790 -1.261 1.00 83.38 91 PRO A C 1
ATOM 678 O O . PRO A 1 91 ? -3.654 -2.741 -0.611 1.00 83.38 91 PRO A O 1
ATOM 681 N N . GLU A 1 92 ? -4.753 -4.461 -1.561 1.00 82.50 92 GLU A N 1
ATOM 682 C CA . GLU A 1 92 ? -6.048 -4.085 -1.012 1.00 82.50 92 GLU A CA 1
ATOM 683 C C . GLU A 1 92 ? -5.982 -4.182 0.516 1.00 82.50 92 GLU A C 1
ATOM 685 O O . GLU A 1 92 ? -5.730 -5.247 1.087 1.00 82.50 92 GLU A O 1
ATOM 690 N N . VAL A 1 93 ? -6.183 -3.052 1.192 1.00 85.50 93 VAL A N 1
ATOM 691 C CA . VAL A 1 93 ? -6.231 -3.027 2.651 1.00 85.50 93 VAL A CA 1
ATOM 692 C C . VAL A 1 93 ? -7.648 -3.382 3.076 1.00 85.50 93 VAL A C 1
ATOM 694 O O . VAL A 1 93 ? -8.566 -2.577 2.942 1.00 85.50 93 VAL A O 1
ATOM 697 N N . ARG A 1 94 ? -7.820 -4.609 3.565 1.00 88.94 94 ARG A N 1
ATOM 698 C CA . ARG A 1 94 ? -9.112 -5.123 4.026 1.00 88.94 94 ARG A CA 1
ATOM 699 C C . ARG A 1 94 ? -9.385 -4.691 5.463 1.00 88.94 94 ARG A C 1
ATOM 701 O O . ARG A 1 94 ? -8.459 -4.514 6.264 1.00 88.94 94 ARG A O 1
ATOM 708 N N . ASP A 1 95 ? -10.664 -4.564 5.791 1.00 93.00 95 ASP A N 1
ATOM 709 C CA . ASP A 1 95 ? -11.096 -4.391 7.174 1.00 93.00 95 ASP A CA 1
ATOM 710 C C . ASP A 1 95 ? -10.711 -5.618 8.005 1.00 93.00 95 ASP A C 1
ATOM 712 O O . ASP A 1 95 ? -10.758 -6.752 7.520 1.00 93.00 95 ASP A O 1
ATOM 716 N N . ALA A 1 96 ? -10.333 -5.401 9.264 1.00 94.44 96 ALA A N 1
ATOM 717 C CA . ALA A 1 96 ? -10.078 -6.513 10.170 1.00 94.44 96 ALA A CA 1
ATOM 718 C C . ALA A 1 96 ? -11.375 -7.260 10.501 1.00 94.44 96 ALA A C 1
ATOM 720 O O . ALA A 1 96 ? -12.455 -6.674 10.592 1.00 94.44 96 ALA A O 1
ATOM 721 N N . THR A 1 97 ? -11.241 -8.554 10.765 1.00 92.12 97 THR A N 1
ATOM 722 C CA . THR A 1 97 ? -12.309 -9.410 11.278 1.00 92.12 97 THR A CA 1
ATOM 723 C C . THR A 1 97 ? -11.833 -10.117 12.547 1.00 92.12 97 THR A C 1
ATOM 725 O O . THR A 1 97 ? -10.691 -9.963 12.982 1.00 92.12 97 THR A O 1
ATOM 728 N N . LEU A 1 98 ? -12.691 -10.947 13.140 1.00 93.44 98 LEU A N 1
ATOM 729 C CA . LEU A 1 98 ? -12.313 -11.775 14.290 1.00 93.44 98 LEU A CA 1
ATOM 730 C C . LEU A 1 98 ? -11.287 -12.870 13.946 1.00 93.44 98 LEU A C 1
ATOM 732 O O . LEU A 1 98 ? -10.704 -13.459 14.853 1.00 93.44 98 LEU A O 1
ATOM 736 N N . THR A 1 99 ? -11.069 -13.158 12.658 1.00 94.50 99 THR A N 1
ATOM 737 C CA . THR A 1 99 ? -10.166 -14.233 12.200 1.00 94.50 99 THR A CA 1
ATOM 738 C C . THR A 1 99 ? -9.066 -13.755 11.252 1.00 94.50 99 THR A C 1
ATOM 740 O O . THR A 1 99 ? -8.034 -14.411 11.136 1.00 94.50 99 THR A O 1
ATOM 743 N N . GLU A 1 100 ? -9.233 -12.587 10.632 1.00 92.31 100 GLU A N 1
ATOM 744 C CA . GLU A 1 100 ? -8.286 -11.997 9.686 1.00 92.31 100 GLU A CA 1
ATOM 745 C C . GLU A 1 100 ? -7.847 -10.612 10.164 1.00 92.31 100 GLU A C 1
ATOM 747 O O . GLU A 1 100 ? -8.659 -9.776 10.562 1.00 92.31 100 GLU A O 1
ATOM 752 N N . LYS A 1 101 ? -6.539 -10.347 10.108 1.00 92.19 101 LYS A N 1
ATOM 753 C CA . LYS A 1 101 ? -5.986 -9.027 10.435 1.00 92.19 101 LYS A CA 1
ATOM 754 C C . LYS A 1 101 ? -6.323 -8.025 9.327 1.00 92.19 101 LYS A C 1
ATOM 756 O O . LYS A 1 101 ? -6.279 -8.375 8.153 1.00 92.19 101 LYS A O 1
ATOM 761 N N . GLY A 1 102 ? -6.559 -6.771 9.701 1.00 93.31 102 GLY A N 1
ATOM 762 C CA . GLY A 1 102 ? -6.850 -5.679 8.771 1.00 93.31 102 GLY A CA 1
ATOM 763 C C . GLY A 1 102 ? -6.848 -4.316 9.463 1.00 93.31 102 GLY A C 1
ATOM 764 O O . GLY A 1 102 ? -6.346 -4.186 10.583 1.00 93.31 102 GLY A O 1
ATOM 765 N N . ILE A 1 103 ? -7.412 -3.303 8.808 1.00 94.25 103 ILE A N 1
ATOM 766 C CA . ILE A 1 1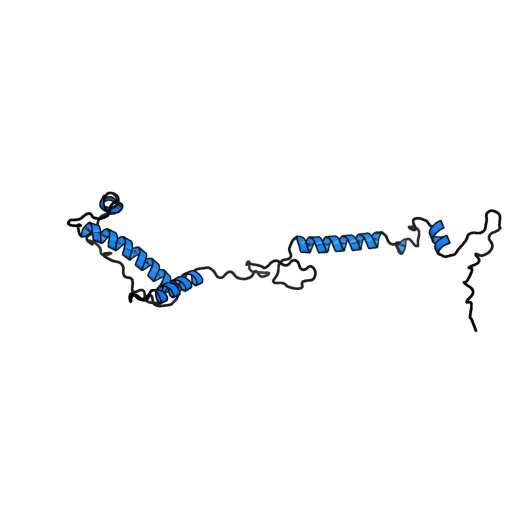03 ? -7.607 -1.963 9.387 1.00 94.25 103 ILE A CA 1
ATOM 767 C C . ILE A 1 103 ? -8.972 -1.847 10.075 1.00 94.25 103 ILE A C 1
ATOM 769 O O . ILE A 1 103 ? -9.918 -2.538 9.714 1.00 94.25 103 ILE A O 1
ATOM 773 N N . ILE A 1 104 ? -9.076 -0.989 11.093 1.00 95.12 104 ILE A N 1
ATOM 774 C CA . ILE A 1 104 ? -10.320 -0.740 11.837 1.00 95.12 104 ILE A CA 1
ATOM 775 C C . ILE A 1 104 ? -10.448 0.762 12.097 1.00 95.12 104 ILE A C 1
ATOM 777 O O . ILE A 1 104 ? -9.464 1.426 12.429 1.00 95.12 104 ILE A O 1
ATOM 781 N N . GLN A 1 105 ? -11.664 1.298 12.000 1.00 96.69 105 GLN A N 1
ATOM 782 C CA . GLN A 1 105 ? -11.962 2.662 12.431 1.00 96.69 105 GLN A CA 1
ATOM 783 C C . GLN A 1 105 ? -12.246 2.707 13.941 1.00 96.69 105 GLN A C 1
ATOM 785 O O . GLN A 1 105 ? -12.960 1.871 14.494 1.00 96.69 105 GLN A O 1
ATOM 790 N N . LEU A 1 106 ? -11.689 3.705 14.625 1.00 97.12 106 LEU A N 1
ATOM 791 C CA . LEU A 1 106 ? -11.884 3.880 16.062 1.00 97.12 106 LEU A CA 1
ATOM 792 C C . LEU A 1 106 ? -13.208 4.590 16.369 1.00 97.12 106 LEU A C 1
ATOM 794 O O . LEU A 1 106 ? -13.589 5.531 15.673 1.00 97.12 106 LEU A O 1
ATOM 798 N N . SER A 1 107 ? -13.864 4.195 17.460 1.00 97.56 107 SER A N 1
ATOM 799 C CA . SER A 1 107 ? -15.080 4.827 17.969 1.00 97.56 107 SER A CA 1
ATOM 800 C C . SER A 1 107 ? -14.937 5.248 19.426 1.00 97.56 107 SER A C 1
ATOM 802 O O . SER A 1 107 ? -14.385 4.537 20.265 1.00 97.56 107 SER A O 1
ATOM 804 N N . ASN A 1 108 ? -15.474 6.430 19.724 1.00 97.81 108 ASN A N 1
ATOM 805 C CA . ASN A 1 108 ? -15.589 6.947 21.083 1.00 97.81 108 ASN A CA 1
ATOM 806 C C . ASN A 1 108 ? -16.957 6.654 21.728 1.00 97.81 108 ASN A C 1
ATOM 808 O O . ASN A 1 108 ? -17.189 7.121 22.841 1.00 97.81 108 ASN A O 1
ATOM 812 N N . ALA A 1 109 ? -17.862 5.958 21.036 1.00 97.44 109 ALA A N 1
ATOM 813 C CA . ALA A 1 109 ? -19.158 5.579 21.591 1.00 97.44 109 ALA A CA 1
ATOM 814 C C . ALA A 1 109 ? -18.985 4.549 22.718 1.00 97.44 109 ALA A C 1
ATOM 816 O O . ALA A 1 109 ? -18.136 3.662 22.631 1.00 97.44 109 ALA A O 1
ATOM 817 N N . THR A 1 110 ? -19.796 4.665 23.767 1.00 96.12 110 THR A N 1
ATOM 818 C CA . THR A 1 110 ? -19.765 3.775 24.944 1.00 96.12 110 THR A CA 1
ATOM 819 C C . THR A 1 110 ? -20.918 2.777 24.974 1.00 96.12 110 THR A C 1
ATOM 821 O O . THR A 1 110 ? -20.961 1.913 25.840 1.00 96.12 110 THR A O 1
ATOM 824 N N . ASP A 1 111 ? -21.837 2.900 24.025 1.00 95.44 111 ASP A N 1
ATOM 825 C CA . ASP A 1 111 ? -23.075 2.137 23.854 1.00 95.44 111 ASP A CA 1
ATOM 826 C C . ASP A 1 111 ? -23.181 1.504 22.452 1.00 95.44 111 ASP A C 1
ATOM 828 O O . ASP A 1 111 ? -24.224 0.981 22.065 1.00 95.44 111 ASP A O 1
ATOM 832 N N . SER A 1 112 ? -22.096 1.548 21.673 1.00 95.81 112 SER A N 1
ATOM 833 C CA . SER A 1 112 ? -22.061 1.010 20.314 1.00 95.81 112 SER A CA 1
ATOM 834 C C . SER A 1 112 ? -22.124 -0.517 20.307 1.00 95.81 112 SER A C 1
ATOM 836 O O . SER A 1 112 ? -21.341 -1.181 20.980 1.00 95.81 112 SER A O 1
ATOM 838 N N . THR A 1 113 ? -22.975 -1.064 19.440 1.00 96.06 113 THR A N 1
ATOM 839 C CA . THR A 1 113 ? -23.076 -2.502 19.137 1.00 96.06 113 THR A CA 1
ATOM 840 C C . THR A 1 113 ? -22.291 -2.915 17.885 1.00 96.06 113 THR A C 1
ATOM 842 O O . THR A 1 113 ? -22.373 -4.060 17.454 1.00 96.06 113 THR A O 1
ATOM 845 N N . SER A 1 114 ? -21.548 -1.990 17.265 1.00 95.06 114 SER A N 1
ATOM 846 C CA . SER A 1 114 ? -20.771 -2.273 16.053 1.00 95.06 114 SER A CA 1
ATOM 847 C C . SER A 1 114 ? -19.618 -3.242 16.313 1.00 95.06 114 SER A C 1
ATOM 849 O O . SER A 1 114 ? -18.762 -2.977 17.152 1.00 95.06 114 SER A O 1
ATOM 851 N N . GLU A 1 115 ? -19.536 -4.296 15.502 1.00 93.94 115 GLU A N 1
ATOM 852 C CA . GLU A 1 115 ? -18.404 -5.236 15.468 1.00 93.94 115 GLU A CA 1
ATOM 853 C C . GLU A 1 115 ? -17.287 -4.802 14.500 1.00 93.94 115 GLU A C 1
ATOM 855 O O . GLU A 1 115 ? -16.251 -5.453 14.403 1.00 93.94 115 GLU A O 1
ATOM 860 N N . ARG A 1 116 ? -17.481 -3.691 13.773 1.00 93.50 116 ARG A N 1
ATOM 861 C CA . ARG A 1 116 ? -16.522 -3.162 12.781 1.00 93.50 116 ARG A CA 1
ATOM 862 C C . ARG A 1 116 ? -15.705 -1.974 13.285 1.00 93.50 116 ARG A C 1
ATOM 864 O O . ARG A 1 116 ? -14.886 -1.441 12.543 1.00 93.50 116 ARG A O 1
ATOM 871 N N . LEU A 1 117 ? -15.954 -1.518 14.512 1.00 96.12 117 LEU A N 1
ATOM 872 C CA . LEU A 1 117 ? -15.284 -0.366 15.112 1.00 96.12 117 LEU A CA 1
ATOM 873 C C . LEU A 1 117 ? -14.574 -0.789 16.395 1.00 96.12 117 LEU A C 1
ATOM 875 O O . LEU A 1 117 ? -15.140 -1.511 17.210 1.00 96.12 117 LEU A O 1
ATOM 879 N N . ALA A 1 118 ? -13.359 -0.293 16.610 1.00 96.38 118 ALA A N 1
ATOM 880 C CA . ALA A 1 118 ? -12.627 -0.537 17.849 1.00 96.38 118 ALA A CA 1
ATOM 881 C C . ALA A 1 118 ? -12.885 0.588 18.861 1.00 96.38 118 ALA A C 1
ATOM 883 O O . ALA A 1 118 ? -12.857 1.772 18.515 1.00 96.38 118 ALA A O 1
ATOM 884 N N . ALA A 1 119 ? -13.108 0.228 20.124 1.00 97.25 119 ALA A N 1
ATOM 885 C CA . ALA A 1 119 ? -13.268 1.202 21.199 1.00 97.25 119 ALA A CA 1
ATOM 886 C C . ALA A 1 119 ? -11.949 1.942 21.478 1.00 97.25 119 ALA A C 1
ATOM 888 O O . ALA A 1 119 ? -10.874 1.342 21.525 1.00 97.25 119 ALA A O 1
ATOM 889 N N . THR A 1 120 ? -12.021 3.254 21.704 1.00 97.88 120 THR A N 1
ATOM 890 C CA . THR A 1 120 ? -10.862 4.035 22.158 1.00 97.88 120 THR A CA 1
ATOM 891 C C . THR A 1 120 ? -10.652 3.905 23.673 1.00 97.88 120 THR A C 1
ATOM 893 O O . THR A 1 120 ? -11.614 3.692 24.418 1.00 97.88 120 THR A O 1
ATOM 896 N N . PRO A 1 121 ? -9.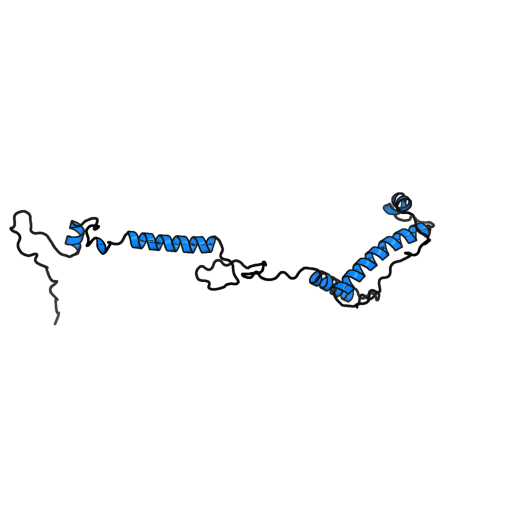432 4.171 24.187 1.00 98.25 121 PRO A N 1
ATOM 897 C CA . PRO A 1 121 ? -9.198 4.288 25.629 1.00 98.25 121 PRO A CA 1
ATOM 898 C C . PRO A 1 121 ? -10.117 5.307 26.316 1.00 98.25 121 PRO A C 1
ATOM 900 O O . PRO A 1 121 ? -10.463 5.143 27.482 1.00 98.25 121 PRO A O 1
ATOM 903 N N . ARG A 1 122 ? -10.551 6.346 25.588 1.00 97.75 122 ARG A N 1
ATOM 904 C CA . ARG A 1 122 ? -11.498 7.349 26.086 1.00 97.75 122 ARG A CA 1
ATOM 905 C C . ARG A 1 122 ? -12.881 6.750 26.343 1.00 97.75 122 ARG A C 1
ATOM 907 O O . ARG A 1 122 ? -13.443 7.009 27.403 1.00 97.75 122 ARG A O 1
ATOM 914 N N . ALA A 1 123 ? -13.410 5.959 25.407 1.00 98.12 123 ALA A N 1
ATOM 915 C CA . ALA A 1 123 ? -14.692 5.274 25.577 1.00 98.12 123 ALA A CA 1
ATOM 916 C C . ALA A 1 123 ? -14.639 4.295 26.759 1.00 98.12 123 ALA A C 1
ATOM 918 O O . ALA A 1 123 ? -15.498 4.334 27.638 1.00 98.12 123 ALA A O 1
ATOM 919 N N . VAL A 1 124 ? -13.575 3.486 26.829 1.00 97.88 124 VAL A N 1
ATOM 920 C CA . VAL A 1 124 ? -13.369 2.523 27.923 1.00 97.88 124 VAL A CA 1
ATOM 921 C C . VAL A 1 124 ? -13.277 3.236 29.272 1.00 97.88 124 VAL A C 1
ATOM 923 O O . VAL A 1 124 ? -13.942 2.836 30.224 1.00 97.88 124 VAL A O 1
ATOM 926 N N . LYS A 1 125 ? -12.507 4.328 29.357 1.00 98.06 125 LYS A N 1
ATOM 927 C CA . LYS A 1 125 ? -12.390 5.113 30.588 1.00 98.06 125 LYS A CA 1
ATOM 928 C C . LYS A 1 125 ? -13.726 5.714 31.017 1.00 98.06 125 LYS A C 1
ATOM 930 O O . LYS A 1 125 ? -14.057 5.643 32.193 1.00 98.06 125 LYS A O 1
ATOM 935 N N . TYR A 1 126 ? -14.497 6.275 30.089 1.00 98.25 126 TYR A N 1
ATOM 936 C CA . TYR A 1 126 ? -15.799 6.850 30.421 1.00 98.25 126 TYR A CA 1
ATOM 937 C C . TYR A 1 126 ? -16.764 5.792 30.974 1.00 98.25 126 TYR A C 1
ATOM 939 O O . TYR A 1 126 ? -17.379 6.006 32.017 1.00 98.25 126 TYR A O 1
ATOM 947 N N . ALA A 1 127 ? -16.854 4.629 30.321 1.00 97.69 127 ALA A N 1
ATOM 948 C CA . ALA A 1 127 ? -17.674 3.519 30.804 1.00 97.69 127 ALA A CA 1
ATOM 949 C C . ALA A 1 127 ? -17.213 3.025 32.190 1.00 97.69 127 ALA A C 1
ATOM 951 O O . ALA A 1 127 ? -18.039 2.774 33.067 1.00 97.69 127 ALA A O 1
ATOM 952 N N . TYR A 1 128 ? -15.898 2.947 32.409 1.00 98.06 128 TYR A N 1
ATOM 953 C CA . TYR A 1 128 ? -15.309 2.571 33.694 1.00 98.06 128 TYR A CA 1
ATOM 954 C C . TYR A 1 128 ? -15.618 3.584 34.807 1.00 98.06 128 TYR A C 1
ATOM 956 O O . TYR A 1 128 ? -16.000 3.198 35.912 1.00 98.06 128 TYR A O 1
ATOM 964 N N . ASP A 1 129 ? -15.499 4.883 34.526 1.00 98.00 129 ASP A N 1
ATOM 965 C CA . ASP A 1 129 ? -15.821 5.942 35.485 1.00 98.00 129 ASP A CA 1
ATOM 966 C C . ASP A 1 129 ? -17.309 5.896 35.869 1.00 98.00 129 ASP A C 1
ATOM 968 O O . ASP A 1 129 ? -17.638 5.928 37.055 1.00 98.00 129 ASP A O 1
ATOM 972 N N . LEU A 1 130 ? -18.204 5.730 34.886 1.00 97.56 130 LEU A N 1
ATOM 973 C CA . LEU A 1 130 ? -19.642 5.585 35.122 1.00 97.56 130 LEU A CA 1
ATOM 974 C C . LEU A 1 130 ? -19.957 4.360 35.999 1.00 97.56 130 LEU A C 1
ATOM 976 O O . LEU A 1 130 ? -20.757 4.456 36.934 1.00 97.56 130 LEU A O 1
ATOM 980 N N . ALA A 1 131 ? -19.295 3.227 35.745 1.00 97.69 131 ALA A N 1
ATOM 981 C CA . ALA A 1 131 ? -19.435 2.021 36.558 1.00 97.69 131 ALA A CA 1
ATOM 982 C C . ALA A 1 131 ? -18.965 2.243 38.009 1.00 97.69 131 ALA A C 1
ATOM 984 O O . ALA A 1 131 ? -19.654 1.841 38.950 1.00 97.69 131 ALA A O 1
ATOM 985 N N . ASN A 1 132 ? -17.845 2.942 38.216 1.00 97.56 132 ASN A N 1
ATOM 986 C CA . ASN A 1 132 ? -17.371 3.287 39.559 1.00 97.56 132 ASN A CA 1
ATOM 987 C C . ASN A 1 132 ? -18.329 4.225 40.295 1.00 97.56 132 ASN A C 1
ATOM 989 O O . ASN A 1 132 ? -18.583 4.031 41.484 1.00 97.56 132 ASN A O 1
ATOM 993 N N . THR A 1 133 ? -18.900 5.217 39.607 1.00 97.38 133 THR A N 1
ATOM 994 C CA . THR A 1 133 ? -19.928 6.088 40.188 1.00 97.38 133 THR A CA 1
ATOM 995 C C . THR A 1 133 ? -21.137 5.279 40.657 1.00 97.38 133 THR A C 1
ATOM 997 O O . THR A 1 133 ? -21.613 5.490 41.774 1.00 97.38 133 THR A O 1
ATOM 1000 N N . ALA A 1 134 ? -21.608 4.320 39.855 1.00 96.94 134 ALA A N 1
ATOM 1001 C CA . ALA A 1 134 ? -22.715 3.447 40.236 1.00 96.94 134 ALA A CA 1
ATOM 1002 C C . ALA A 1 134 ? -22.370 2.561 41.448 1.00 96.94 134 ALA A C 1
ATOM 1004 O O . ALA A 1 134 ? -23.167 2.465 42.382 1.00 96.94 134 ALA A O 1
ATOM 1005 N N . ASN A 1 135 ? -21.166 1.981 41.478 1.00 96.81 135 ASN A N 1
ATOM 1006 C CA . ASN A 1 135 ? -20.702 1.152 42.591 1.00 96.81 135 ASN A CA 1
ATOM 1007 C C . ASN A 1 135 ? -20.604 1.948 43.906 1.00 96.81 135 ASN A C 1
ATOM 1009 O O . ASN A 1 135 ? -21.100 1.516 44.944 1.00 96.81 135 ASN A O 1
ATOM 1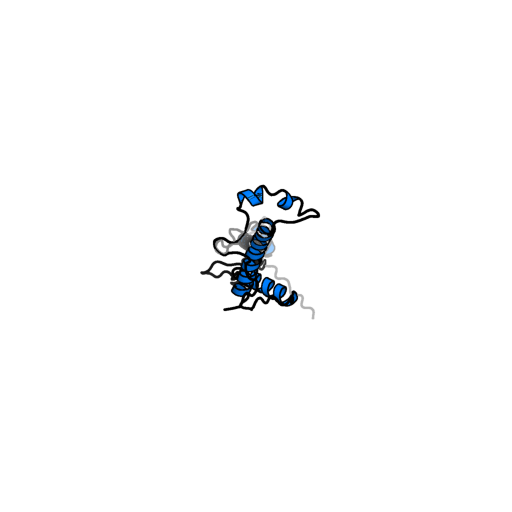013 N N . ASN A 1 136 ? -20.045 3.159 43.859 1.00 95.62 136 ASN A N 1
ATOM 1014 C CA . ASN A 1 136 ? -19.982 4.051 45.019 1.00 95.62 136 ASN A CA 1
ATOM 1015 C C . ASN A 1 136 ? -21.383 4.468 45.492 1.00 95.62 136 ASN A C 1
ATOM 1017 O O . ASN A 1 136 ? -21.657 4.515 46.691 1.00 95.62 136 ASN A O 1
ATOM 1021 N N . ASN A 1 137 ? -22.303 4.732 44.560 1.00 94.62 137 ASN A N 1
ATOM 1022 C CA . ASN A 1 137 ? -23.686 5.049 44.904 1.00 94.62 137 ASN A CA 1
ATOM 1023 C C . ASN A 1 137 ? -24.369 3.875 45.627 1.00 94.62 137 ASN A C 1
ATOM 1025 O O . ASN A 1 137 ? -25.052 4.101 46.624 1.00 94.62 137 ASN A O 1
ATOM 1029 N N . ALA A 1 138 ? -24.146 2.636 45.184 1.00 95.06 138 ALA A N 1
ATOM 1030 C CA . ALA A 1 138 ? -24.667 1.445 45.852 1.00 95.06 138 ALA A CA 1
ATOM 1031 C C . ALA A 1 138 ? -24.064 1.255 47.256 1.00 95.06 138 ALA A C 1
ATOM 1033 O O . ALA A 1 138 ? -24.807 1.064 48.215 1.00 95.06 138 ALA A O 1
ATOM 1034 N N . ASN A 1 139 ? -22.743 1.405 47.398 1.00 91.12 139 ASN A N 1
ATOM 1035 C CA . ASN A 1 139 ? -22.034 1.214 48.672 1.00 91.12 139 ASN A CA 1
ATOM 1036 C C . ASN A 1 139 ? -22.339 2.289 49.729 1.00 91.12 139 ASN A C 1
ATOM 1038 O O . ASN A 1 139 ? -22.041 2.097 50.902 1.00 91.12 139 ASN A O 1
ATOM 1042 N N . THR A 1 140 ? -22.936 3.416 49.335 1.00 93.12 140 THR A N 1
ATOM 1043 C CA . THR A 1 140 ? -23.402 4.462 50.267 1.00 93.12 140 THR A CA 1
ATOM 1044 C C . THR A 1 140 ? -24.851 4.269 50.721 1.00 93.12 140 THR A C 1
ATOM 1046 O O . THR A 1 140 ? -25.359 5.076 51.499 1.00 93.12 140 THR A O 1
ATOM 1049 N N . LYS A 1 141 ? -25.557 3.242 50.229 1.00 93.81 141 LYS A N 1
ATOM 1050 C CA . LYS A 1 141 ? -26.918 2.906 50.676 1.00 93.81 141 LYS A CA 1
ATOM 1051 C C . LYS A 1 141 ? -26.879 1.904 51.825 1.00 93.81 141 LYS A C 1
ATOM 1053 O O . LYS A 1 141 ? -25.946 1.118 51.942 1.00 93.81 141 LYS A O 1
ATOM 1058 N N . LEU A 1 142 ? -27.944 1.911 52.626 1.00 94.56 142 LEU A N 1
ATOM 1059 C CA . LEU A 1 142 ? -28.135 0.943 53.703 1.00 94.56 142 LEU A CA 1
ATOM 1060 C C . LEU A 1 142 ? -28.292 -0.475 53.133 1.00 94.56 142 LEU A C 1
ATOM 1062 O O . LEU A 1 142 ? -29.112 -0.723 52.241 1.00 94.56 142 LEU A O 1
ATOM 1066 N N . ALA A 1 143 ? -27.525 -1.413 53.669 1.00 94.69 143 ALA A N 1
ATOM 1067 C CA . ALA A 1 143 ? -27.545 -2.817 53.322 1.00 94.69 143 ALA A CA 1
ATOM 1068 C C . ALA A 1 143 ? -28.770 -3.506 53.935 1.00 94.69 143 ALA A C 1
ATOM 1070 O O . ALA A 1 143 ? -28.938 -3.581 55.153 1.00 94.69 143 ALA A O 1
ATOM 1071 N N . LYS A 1 144 ? -29.612 -4.105 53.082 1.00 94.38 144 LYS A N 1
ATOM 1072 C CA . LYS A 1 144 ? -30.828 -4.817 53.520 1.00 94.38 144 LYS A CA 1
ATOM 1073 C C . LYS A 1 144 ? -30.528 -5.925 54.534 1.00 94.38 144 LYS A C 1
ATOM 1075 O O . LYS A 1 144 ? -31.261 -6.082 55.501 1.00 94.38 144 LYS A O 1
ATOM 1080 N N . SER A 1 145 ? -29.434 -6.660 54.337 1.00 96.06 145 SER A N 1
ATOM 1081 C CA . SER A 1 145 ? -29.005 -7.741 55.233 1.00 96.06 145 SER A CA 1
ATOM 1082 C C . SER A 1 145 ? -28.606 -7.261 56.630 1.00 96.06 145 SER A C 1
ATOM 1084 O O . SER A 1 145 ? -28.608 -8.058 57.563 1.00 96.06 145 SER A O 1
ATOM 1086 N N . GLN A 1 146 ? -28.290 -5.974 56.794 1.00 95.81 146 GLN A N 1
ATOM 1087 C CA . GLN A 1 146 ? -27.909 -5.398 58.081 1.00 95.81 146 GLN A CA 1
ATOM 1088 C C . GLN A 1 146 ? -29.105 -4.899 58.894 1.00 95.81 146 GLN A C 1
ATOM 1090 O O . GLN A 1 146 ? -28.927 -4.539 60.054 1.0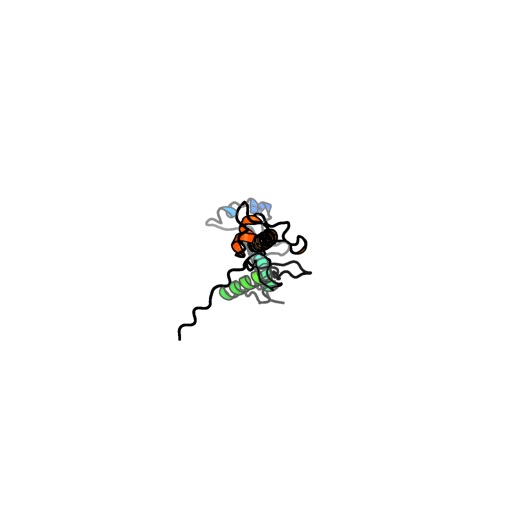0 95.81 146 GLN A O 1
ATOM 1095 N N . ASN A 1 147 ? -30.319 -4.888 58.324 1.00 94.62 147 ASN A N 1
ATOM 1096 C CA . ASN A 1 147 ? -31.544 -4.462 59.010 1.00 94.62 147 ASN A CA 1
ATOM 1097 C C . ASN A 1 147 ? -31.383 -3.119 59.765 1.00 94.62 147 ASN A C 1
ATOM 1099 O O . ASN A 1 147 ? -31.866 -2.961 60.884 1.00 94.62 147 ASN A O 1
ATOM 1103 N N . GLY A 1 148 ? -30.669 -2.154 59.170 1.00 94.56 148 GLY A N 1
ATOM 1104 C CA . GLY A 1 148 ? -30.440 -0.825 59.748 1.00 94.56 148 GLY A CA 1
ATOM 1105 C C . GLY A 1 148 ? -29.309 -0.739 60.782 1.00 94.56 148 GLY A C 1
ATOM 1106 O O . GLY A 1 148 ? -29.135 0.308 61.411 1.00 94.56 148 GLY A O 1
ATOM 1107 N N . ALA A 1 149 ? -28.516 -1.799 60.975 1.00 95.44 149 ALA A N 1
ATOM 1108 C CA . ALA A 1 149 ? -27.333 -1.740 61.835 1.00 95.44 149 ALA A CA 1
ATOM 1109 C C . ALA A 1 149 ? -26.300 -0.702 61.350 1.00 95.44 149 ALA A C 1
ATOM 1111 O O . ALA A 1 149 ? -25.635 -0.087 62.184 1.00 95.44 149 ALA A O 1
ATOM 1112 N N . ASP A 1 150 ? -26.240 -0.473 60.037 1.00 95.38 150 ASP A N 1
ATOM 1113 C CA . ASP A 1 150 ? -25.359 0.434 59.297 1.00 95.38 150 ASP A CA 1
ATOM 1114 C C . ASP A 1 150 ? -25.878 1.873 59.154 1.00 95.38 150 ASP A C 1
ATOM 1116 O O . ASP A 1 150 ? -25.278 2.681 58.447 1.00 95.38 150 ASP A O 1
ATOM 1120 N N . ILE A 1 151 ? -26.968 2.230 59.837 1.00 95.94 151 ILE A N 1
ATOM 1121 C CA . ILE A 1 151 ? -27.422 3.623 59.917 1.00 95.94 151 ILE A CA 1
ATOM 1122 C C . ILE A 1 151 ? -26.359 4.455 60.661 1.00 95.94 151 ILE A C 1
ATOM 1124 O O . ILE A 1 151 ? -26.125 4.184 61.844 1.00 95.94 151 ILE A O 1
ATOM 1128 N N . PRO A 1 152 ? -25.756 5.489 60.030 1.00 95.25 152 PRO A N 1
ATOM 1129 C CA . PRO A 1 152 ? -24.682 6.267 60.655 1.00 95.25 152 PRO A CA 1
ATOM 1130 C C . PRO A 1 152 ? -25.125 7.040 61.904 1.00 95.25 152 PRO A C 1
ATOM 1132 O O . PRO A 1 152 ? -24.395 7.084 62.889 1.00 95.25 152 PRO A O 1
ATOM 1135 N N . ASP A 1 153 ? -26.334 7.616 61.883 1.00 95.75 153 ASP A N 1
ATOM 1136 C CA . ASP A 1 153 ? -26.942 8.307 63.027 1.00 95.75 153 ASP A CA 1
ATOM 1137 C C . ASP A 1 153 ? -28.379 7.818 63.250 1.00 95.75 153 ASP A C 1
ATOM 1139 O O . ASP A 1 153 ? -29.336 8.254 62.602 1.00 95.75 153 ASP A O 1
ATOM 1143 N N . LYS A 1 154 ? -28.522 6.881 64.189 1.00 92.88 154 LYS A N 1
ATOM 1144 C CA . LYS A 1 154 ? -29.808 6.262 64.534 1.00 92.88 154 LYS A CA 1
ATOM 1145 C C . LYS A 1 154 ? -30.764 7.253 65.202 1.00 92.88 154 LYS A C 1
ATOM 1147 O O . LYS A 1 154 ? -31.966 7.173 64.967 1.00 92.88 154 LYS A O 1
ATOM 1152 N N . ASN A 1 155 ? -30.256 8.206 65.985 1.00 91.19 155 ASN A N 1
ATOM 1153 C CA . ASN A 1 155 ? -31.092 9.185 66.683 1.00 91.19 155 ASN A CA 1
ATOM 1154 C C . ASN A 1 155 ? -31.690 10.193 65.695 1.00 91.19 155 ASN A C 1
ATOM 1156 O O . ASN A 1 155 ? -32.894 10.456 65.732 1.00 91.19 155 ASN A O 1
ATOM 1160 N N . ALA A 1 156 ? -30.874 10.714 64.773 1.00 92.44 156 ALA A N 1
ATOM 1161 C CA . ALA A 1 156 ? -31.361 11.568 63.693 1.00 92.44 156 ALA A CA 1
ATOM 1162 C C . ALA A 1 156 ? -32.341 10.819 62.778 1.00 92.44 156 ALA A C 1
ATOM 1164 O O . ALA A 1 156 ? -33.373 11.376 62.410 1.00 92.44 156 ALA A O 1
ATOM 1165 N N . PHE A 1 157 ? -32.070 9.547 62.462 1.00 93.88 157 PHE A N 1
ATOM 1166 C CA . PHE A 1 157 ? -32.979 8.707 61.679 1.00 93.88 157 PHE A CA 1
ATOM 1167 C C . PHE A 1 157 ? -34.361 8.562 62.342 1.00 93.88 157 PHE A C 1
ATOM 1169 O O . PHE A 1 157 ? -35.374 8.806 61.692 1.00 93.88 157 PHE A O 1
ATOM 1176 N N . VAL A 1 158 ? -34.420 8.252 63.644 1.00 91.25 158 VAL A N 1
ATOM 1177 C CA . VAL A 1 158 ? -35.676 8.155 64.418 1.00 91.25 158 VAL A CA 1
ATOM 1178 C C . VAL A 1 158 ? -36.429 9.4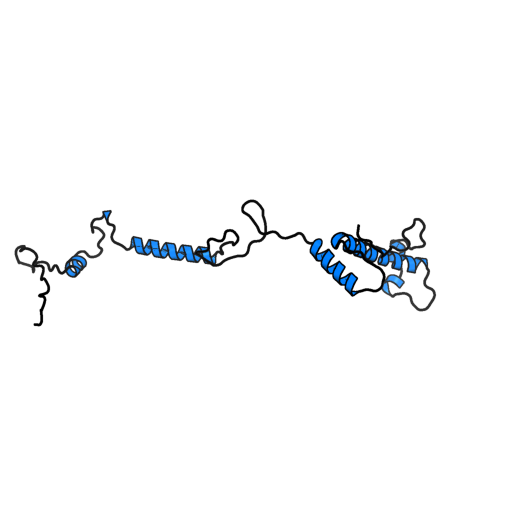93 64.452 1.00 91.25 158 VAL A C 1
ATOM 1180 O O . VAL A 1 158 ? -37.639 9.521 64.226 1.00 91.25 158 VAL A O 1
ATOM 1183 N N . LYS A 1 159 ? -35.719 10.615 64.641 1.00 90.19 159 LYS A N 1
ATOM 1184 C CA . LYS A 1 159 ? -36.308 11.964 64.581 1.00 90.19 159 LYS A CA 1
ATOM 1185 C C . LYS A 1 159 ? -36.894 12.279 63.199 1.00 90.19 159 LYS A C 1
ATOM 1187 O O . LYS A 1 159 ? -37.989 12.831 63.125 1.00 90.19 159 LYS A O 1
ATOM 1192 N N . ASN A 1 160 ? -36.198 11.914 62.117 1.00 91.56 160 ASN A N 1
ATOM 1193 C CA . ASN A 1 160 ? -36.663 12.106 60.736 1.00 91.56 160 ASN A CA 1
ATOM 1194 C C . ASN A 1 160 ? -37.919 11.279 60.415 1.00 91.56 160 ASN A C 1
ATOM 1196 O O . ASN A 1 160 ? -38.712 11.688 59.572 1.00 91.56 160 ASN A O 1
ATOM 1200 N N . LEU A 1 161 ? -38.125 10.150 61.101 1.00 93.50 161 LEU A N 1
ATOM 1201 C CA . LEU A 1 161 ? -39.360 9.363 61.024 1.00 93.50 161 LEU A CA 1
ATOM 1202 C C . LEU A 1 161 ? -40.532 9.978 61.814 1.00 93.50 161 LEU A C 1
ATOM 1204 O O . LEU A 1 161 ? -41.639 9.451 61.757 1.00 93.50 161 LEU A O 1
ATOM 1208 N N . GLY A 1 162 ? -40.314 11.072 62.551 1.00 86.88 162 GLY A N 1
ATOM 1209 C CA . GLY A 1 162 ? -41.340 11.722 63.370 1.00 86.88 162 GLY A CA 1
ATOM 1210 C C . GLY A 1 162 ? -41.512 11.114 64.764 1.00 86.88 162 GLY A C 1
ATOM 1211 O O . GLY A 1 162 ? -42.429 11.496 65.485 1.00 86.88 162 GLY A O 1
ATOM 1212 N N . PHE A 1 163 ? -40.625 10.206 65.180 1.00 82.88 163 PHE A N 1
ATOM 1213 C CA . PHE A 1 163 ? -40.622 9.683 66.542 1.00 82.88 163 PHE A CA 1
ATOM 1214 C C . PHE A 1 163 ? -39.781 10.599 67.440 1.00 82.88 163 PHE A C 1
ATOM 1216 O O . PHE A 1 163 ? -38.562 10.693 67.296 1.00 82.88 163 PHE A O 1
ATOM 1223 N N . GLN A 1 164 ? -40.425 11.286 68.383 1.00 68.19 164 GLN A N 1
ATOM 1224 C CA . GLN A 1 164 ? -39.735 11.963 69.481 1.00 68.19 164 GLN A CA 1
ATOM 1225 C C . GLN A 1 164 ? -39.744 11.028 70.691 1.00 68.19 164 GLN A C 1
ATOM 1227 O O . GLN A 1 164 ? -40.803 10.571 71.118 1.00 68.19 164 GLN A O 1
ATOM 1232 N N . GLY A 1 165 ? -38.558 10.696 71.207 1.00 61.06 165 GLY A N 1
ATOM 1233 C CA . GLY A 1 165 ? -38.450 9.931 72.447 1.00 61.06 165 GLY A CA 1
ATOM 1234 C C . GLY A 1 165 ? -39.120 10.679 73.609 1.00 61.06 165 GLY A C 1
ATOM 1235 O O . GLY A 1 165 ? -39.191 11.911 73.572 1.00 61.06 165 GLY A O 1
ATOM 1236 N N . PRO A 1 166 ? -39.612 9.968 74.638 1.00 53.12 166 PRO A N 1
ATOM 1237 C CA . PRO A 1 166 ? -40.175 10.616 75.817 1.00 53.12 166 PRO A CA 1
ATOM 1238 C C . PRO A 1 166 ? -39.125 11.527 76.473 1.00 53.12 166 PRO A C 1
ATOM 1240 O O . PRO A 1 166 ? -37.933 11.207 76.487 1.00 53.12 166 PRO A O 1
ATOM 1243 N N . ALA A 1 167 ? -39.559 12.677 76.996 1.00 50.66 167 ALA A N 1
ATOM 1244 C CA . ALA A 1 167 ? -38.676 13.619 77.679 1.00 50.66 167 ALA A CA 1
ATOM 1245 C C . ALA A 1 167 ? -37.955 12.943 78.870 1.00 50.66 167 ALA A C 1
ATOM 1247 O O . ALA A 1 167 ? -38.522 12.030 79.485 1.00 50.66 167 ALA A O 1
ATOM 1248 N N . PRO A 1 168 ? -36.729 13.378 79.235 1.00 46.56 168 PRO A N 1
ATOM 1249 C CA . PRO A 1 168 ? -35.995 12.802 80.359 1.00 46.56 168 PRO A CA 1
ATOM 1250 C C . PRO A 1 168 ? -36.841 12.845 81.641 1.00 46.56 168 PRO A C 1
ATOM 1252 O O . PRO A 1 168 ? -37.180 13.923 82.123 1.00 46.56 168 PRO A O 1
ATOM 1255 N N . GLY A 1 169 ? -37.196 11.673 82.179 1.00 57.66 169 GLY A N 1
ATOM 1256 C CA . GLY A 1 169 ? -37.982 11.533 83.412 1.00 57.66 169 GLY A CA 1
ATOM 1257 C C . GLY A 1 169 ? -39.449 11.111 83.243 1.00 57.66 169 GLY A C 1
ATOM 1258 O O . GLY A 1 169 ? -40.123 10.930 84.254 1.00 57.66 169 GLY A O 1
ATOM 1259 N N . GLN A 1 170 ? -39.954 10.900 82.021 1.00 50.75 170 GLN A N 1
ATOM 1260 C CA . GLN A 1 170 ? -41.269 10.273 81.820 1.00 50.75 170 GLN A CA 1
ATOM 1261 C C . GLN A 1 170 ? -41.151 8.743 81.662 1.00 50.75 170 GLN A C 1
ATOM 1263 O O . GLN A 1 170 ? -40.268 8.276 80.937 1.00 50.75 170 GLN A O 1
ATOM 1268 N N . PRO A 1 171 ? -42.025 7.940 82.309 1.00 46.97 171 PRO A N 1
ATOM 1269 C CA . PRO A 1 171 ? -42.094 6.502 82.059 1.00 46.97 171 PRO A CA 1
ATOM 1270 C C . PRO A 1 171 ? -42.435 6.261 80.585 1.00 46.97 171 PRO A C 1
ATOM 1272 O O . PRO A 1 171 ? -43.153 7.062 79.988 1.00 46.97 171 PRO A O 1
ATOM 1275 N N . ALA A 1 172 ? -41.915 5.176 80.005 1.00 50.47 172 ALA A N 1
ATOM 1276 C CA . ALA A 1 172 ? -42.118 4.818 78.604 1.00 50.47 172 ALA A CA 1
ATOM 1277 C C . ALA A 1 172 ? -43.617 4.669 78.278 1.00 50.47 172 ALA A C 1
ATOM 1279 O O . ALA A 1 172 ? -44.190 3.589 78.405 1.00 50.47 172 ALA A O 1
ATOM 1280 N N . SER A 1 173 ? -44.269 5.760 77.880 1.00 51.69 173 SER A N 1
ATOM 1281 C CA . SER A 1 173 ? -45.578 5.722 77.247 1.00 51.69 173 SER A CA 1
ATOM 1282 C C . SER A 1 173 ? -45.383 5.479 75.753 1.00 51.69 173 SER A C 1
ATOM 1284 O O . SER A 1 173 ? -44.379 5.883 75.161 1.00 51.69 173 SER A O 1
ATOM 1286 N N . ALA A 1 174 ? -46.322 4.742 75.158 1.00 48.84 174 ALA A N 1
ATOM 1287 C CA . ALA A 1 174 ? -46.309 4.397 73.744 1.00 48.84 174 ALA A CA 1
ATOM 1288 C C . ALA A 1 174 ? -46.062 5.647 72.885 1.00 48.84 174 ALA A C 1
ATOM 1290 O O . ALA A 1 174 ? -46.736 6.661 73.062 1.00 48.84 174 ALA A O 1
ATOM 1291 N N . ALA A 1 175 ? -45.089 5.562 71.973 1.00 48.59 175 ALA A N 1
ATOM 1292 C CA . ALA A 1 175 ? -44.730 6.638 71.061 1.00 48.59 175 ALA A CA 1
ATOM 1293 C C . ALA A 1 175 ? -45.989 7.205 70.382 1.00 48.59 175 ALA A C 1
ATOM 1295 O O . ALA A 1 175 ? -46.654 6.514 69.609 1.00 48.59 175 ALA A O 1
ATOM 1296 N N . GLN A 1 176 ? -46.337 8.457 70.685 1.00 52.03 176 GLN A N 1
ATOM 1297 C CA . GLN A 1 176 ? -47.429 9.143 70.007 1.00 52.03 176 GLN A CA 1
ATOM 1298 C C . GLN A 1 176 ? -46.936 9.562 68.623 1.00 52.03 176 GLN A C 1
ATOM 1300 O O . GLN A 1 176 ? -46.199 10.534 68.482 1.00 52.03 176 GLN A O 1
ATOM 1305 N N . ALA A 1 177 ? -47.345 8.817 67.597 1.00 49.22 177 ALA A N 1
ATOM 1306 C CA . ALA A 1 177 ? -47.283 9.298 66.227 1.00 49.22 177 ALA A CA 1
ATOM 1307 C C . ALA A 1 177 ? -48.264 10.472 66.103 1.00 49.22 177 ALA A C 1
ATOM 1309 O O . ALA A 1 177 ? -49.480 10.275 66.056 1.00 49.22 177 ALA A O 1
ATOM 1310 N N . SER A 1 178 ? -47.758 11.701 66.083 1.00 54.03 178 SER A N 1
ATOM 1311 C CA . SER A 1 178 ? -48.547 12.869 65.706 1.00 54.03 178 SER A CA 1
ATOM 1312 C C . SER A 1 178 ? -48.884 12.760 64.217 1.00 54.03 178 SER A C 1
ATOM 1314 O O . SER A 1 178 ? -48.135 13.198 63.348 1.00 54.03 178 SER A O 1
ATOM 1316 N N . CYS A 1 179 ? -50.015 12.121 63.910 1.00 45.78 179 CYS A N 1
ATOM 1317 C CA . CYS A 1 179 ? -50.610 12.176 62.579 1.00 45.78 179 CYS A CA 1
ATOM 1318 C C . CYS A 1 179 ? -50.920 13.647 62.246 1.00 45.78 179 CYS A C 1
ATOM 1320 O O . CYS A 1 179 ? -51.537 14.322 63.077 1.00 45.78 179 CYS A O 1
ATOM 1322 N N . PRO A 1 180 ? -50.535 14.170 61.068 1.00 50.97 180 PRO A N 1
ATOM 1323 C CA . PRO A 1 180 ? -50.954 15.501 60.656 1.00 50.97 180 PRO A CA 1
ATOM 1324 C C . PRO A 1 180 ? -52.480 15.508 60.549 1.00 50.97 180 PRO A C 1
ATOM 1326 O O . PRO A 1 180 ? -53.058 14.698 59.823 1.00 50.97 180 PRO A O 1
ATOM 1329 N N . ALA A 1 181 ? -53.141 16.394 61.293 1.00 50.34 181 ALA A N 1
ATOM 1330 C CA . ALA A 1 181 ? -54.571 16.604 61.148 1.00 50.34 181 ALA A CA 1
ATOM 1331 C C . ALA A 1 181 ? -54.846 17.090 59.718 1.00 50.34 181 ALA A C 1
ATOM 1333 O O . ALA A 1 181 ? -54.366 18.150 59.318 1.00 50.34 181 ALA A O 1
ATOM 1334 N N . ALA A 1 182 ? -55.602 16.311 58.944 1.00 46.78 182 ALA A N 1
ATOM 1335 C CA . ALA A 1 182 ? -56.129 16.758 57.666 1.00 46.78 182 ALA A CA 1
ATOM 1336 C C . ALA A 1 182 ? -57.099 17.918 57.931 1.00 46.78 182 ALA A C 1
ATOM 1338 O O . ALA A 1 182 ? -58.242 17.708 58.337 1.00 46.78 182 ALA A O 1
ATOM 1339 N N . THR A 1 183 ? -56.646 19.155 57.735 1.00 50.62 183 THR A N 1
ATOM 1340 C CA . THR A 1 183 ? -57.534 20.314 57.656 1.00 50.62 183 THR A CA 1
ATOM 1341 C C . THR A 1 183 ? -58.291 20.225 56.339 1.00 50.62 183 THR A C 1
ATOM 1343 O O . THR A 1 183 ? -57.828 20.706 55.307 1.00 50.62 183 THR A O 1
ATOM 1346 N N . GLY A 1 184 ? -59.436 19.548 56.373 1.00 46.78 184 GLY A N 1
ATOM 1347 C CA . GLY A 1 184 ? -60.459 19.673 55.348 1.00 46.78 184 GLY A CA 1
ATOM 1348 C C . GLY A 1 184 ? -61.119 21.040 55.484 1.00 46.78 184 GLY A C 1
ATOM 1349 O O . GLY A 1 184 ? -61.872 21.272 56.428 1.00 46.78 184 GLY A O 1
ATOM 1350 N N . SER A 1 185 ? -60.808 21.949 54.566 1.00 50.41 185 SER A N 1
ATOM 1351 C CA . SER A 1 185 ? -61.653 23.102 54.268 1.00 50.41 185 SER A CA 1
ATOM 1352 C C . SER A 1 185 ? -62.935 22.589 53.612 1.00 50.41 185 SER A C 1
ATOM 1354 O O . SER A 1 185 ? -62.864 21.858 52.622 1.00 50.41 185 SER A O 1
ATOM 1356 N N . GLN A 1 186 ? -64.081 22.932 54.203 1.00 50.50 186 GLN A N 1
ATOM 1357 C CA . GLN A 1 186 ? -65.375 22.853 53.523 1.00 50.50 186 GLN A CA 1
ATOM 1358 C C . GLN A 1 186 ? -65.459 23.874 52.389 1.00 50.50 186 GLN A C 1
ATOM 1360 O O . GLN A 1 186 ? -64.776 24.920 52.498 1.00 50.50 186 GLN A O 1
#

Secondary structure (DSSP, 8-state):
---B----SS-STT-S---HHHHHH-THHHH-PPSSPPPHHHHHHHHHHHHHHHHHHHHHHHHHH-S-B--SS-HHHHHHHHHHHHHHHSPP-PBP-SSS--B-EEE--SS---SSEEEPHHHHHHHHHHHHHHHHHHHTSPPGGGTTTT-S-HHHHHHHTT-PPPPTT---------PPP-----

Radius of gyration: 44.89 Å; Cα contacts (8 Å, |Δi|>4): 167; chains: 1; bounding box: 100×37×117 Å

Mean predicted aligned error: 11.08 Å

pLDDT: mean 89.44, std 14.72, range [45.78, 98.25]